Protein AF-A0A9K3DFB8-F1 (afdb_monomer)

InterPro domains:
  IPR053197 F-box/SCF ubiquitin ligase complex component [PTHR34223] (10-250)

Nearest PDB structures (foldseek):
  6mbz-assembly1_A  TM=4.119E-01  e=1.462E+00  Homo sapiens
  1y1u-assembly2_C-2  TM=4.080E-01  e=5.264E+00  Mus musculus

Secondary structure (DSSP, 8-state):
--------TT--TTTT-TT--EEEEES----S--SEEEEE-TT--EEEEES--TT-EEEEE-TT--EEEEES---EEEEE-TT--EEEEEEE-------S---PPEE-S--TT--EEEEEEE-SS--TTHHHHHHHHHHTTTT-SEEEEEHHHHHHHHT-GGGTTTSPPS-TT-SEEEEE-S-TTS--PPPPHHHHHHHHTT-TT-EEEE--HHHHHHHHHHHHHHHHHHHHHHHHHHHHHHHHHHHHHHH--------HHHHHHHHHHHHHHHHHHHHHHHHHHHHHHHHHHHHHHHHTTS-HHHHHHHHHHHHHHHTTT-TTT-

Mean predicted aligned error: 14.44 Å

Structure (mmCIF, N/CA/C/O backbone):
data_AF-A0A9K3DFB8-F1
#
_entry.id   AF-A0A9K3DFB8-F1
#
loop_
_atom_site.group_PDB
_atom_site.id
_atom_site.type_symbol
_atom_site.label_atom_id
_atom_site.label_alt_id
_atom_site.label_comp_id
_atom_site.label_asym_id
_atom_site.label_entity_id
_atom_site.label_seq_id
_atom_site.pdbx_PDB_ins_code
_atom_site.Cartn_x
_atom_site.Cartn_y
_atom_site.Cartn_z
_atom_site.occupancy
_atom_site.B_iso_or_equiv
_atom_site.auth_seq_id
_atom_site.auth_comp_id
_atom_site.auth_asym_id
_atom_site.auth_atom_id
_atom_site.pdbx_PDB_model_num
ATOM 1 N N . MET A 1 1 ? 10.276 8.562 -37.743 1.00 30.64 1 MET A N 1
ATOM 2 C CA . MET A 1 1 ? 9.133 9.472 -37.539 1.00 30.64 1 MET A CA 1
ATOM 3 C C . MET A 1 1 ? 7.892 8.745 -38.026 1.00 30.64 1 MET A C 1
ATOM 5 O O . MET A 1 1 ? 7.810 8.451 -39.207 1.00 30.64 1 MET A O 1
ATOM 9 N N . MET A 1 2 ? 7.000 8.360 -37.115 1.00 21.75 2 MET A N 1
ATOM 10 C CA . MET A 1 2 ? 5.641 7.926 -37.445 1.00 21.75 2 MET A CA 1
ATOM 11 C C . MET A 1 2 ? 4.685 8.809 -36.639 1.00 21.75 2 MET A C 1
ATOM 13 O O . MET A 1 2 ? 4.939 9.000 -35.447 1.00 21.75 2 MET A O 1
ATOM 17 N N . PRO A 1 3 ? 3.649 9.386 -37.265 1.00 25.56 3 PRO A N 1
ATOM 18 C CA . PRO A 1 3 ? 2.663 10.183 -36.558 1.00 25.56 3 PRO A CA 1
ATOM 19 C C . PRO A 1 3 ? 1.747 9.236 -35.777 1.00 25.56 3 PRO A C 1
ATOM 21 O O . PRO A 1 3 ? 1.208 8.283 -36.339 1.00 25.56 3 PRO A O 1
ATOM 24 N N . ILE A 1 4 ? 1.582 9.477 -34.478 1.00 30.30 4 ILE A N 1
ATOM 25 C CA . ILE A 1 4 ? 0.549 8.796 -33.697 1.00 30.30 4 ILE A CA 1
ATOM 26 C C . ILE A 1 4 ? -0.764 9.516 -34.004 1.00 30.30 4 ILE A C 1
ATOM 28 O O . ILE A 1 4 ? -0.955 10.671 -33.628 1.00 30.30 4 ILE A O 1
ATOM 32 N N . LEU A 1 5 ? -1.625 8.829 -34.753 1.00 26.19 5 LEU A N 1
ATOM 33 C CA . LEU A 1 5 ? -2.995 9.230 -35.046 1.00 26.19 5 LEU A CA 1
ATOM 34 C C . LEU A 1 5 ? -3.810 9.285 -33.751 1.00 26.19 5 LEU A C 1
ATOM 36 O O . LEU A 1 5 ? -3.999 8.283 -33.065 1.00 26.19 5 LEU A O 1
ATOM 40 N N . THR A 1 6 ? -4.317 10.473 -33.453 1.00 41.97 6 THR A N 1
ATOM 41 C CA . THR A 1 6 ? -5.420 10.711 -32.529 1.00 41.97 6 THR A CA 1
ATOM 42 C C . THR A 1 6 ? -6.728 10.263 -33.180 1.00 41.97 6 THR A C 1
ATOM 44 O O . THR A 1 6 ? -7.158 10.895 -34.143 1.00 41.97 6 THR A O 1
ATOM 47 N N . ASN A 1 7 ? -7.355 9.197 -32.675 1.00 31.44 7 ASN A N 1
ATOM 48 C CA . ASN A 1 7 ? -8.815 9.018 -32.678 1.00 31.44 7 ASN A CA 1
ATOM 49 C C . ASN A 1 7 ? -9.194 7.717 -31.952 1.00 31.44 7 ASN A C 1
ATOM 51 O O . ASN A 1 7 ? -9.225 6.661 -32.569 1.00 31.44 7 ASN A O 1
ATOM 55 N N . ASP A 1 8 ? -9.403 7.790 -30.636 1.00 33.03 8 ASP A N 1
ATOM 56 C CA . ASP A 1 8 ? -10.644 7.386 -29.951 1.00 33.03 8 ASP A CA 1
ATOM 57 C C . ASP A 1 8 ? -10.459 7.598 -28.437 1.00 33.03 8 ASP A C 1
ATOM 59 O O . ASP A 1 8 ? -9.410 7.277 -27.876 1.00 33.03 8 ASP A O 1
ATOM 63 N N . LYS A 1 9 ? -11.460 8.150 -27.751 1.00 44.91 9 LYS A N 1
ATOM 64 C CA . LYS A 1 9 ? -11.353 8.598 -26.347 1.00 44.91 9 LYS A CA 1
ATOM 65 C C . LYS A 1 9 ? -11.225 7.468 -25.310 1.00 44.91 9 LYS A C 1
ATOM 67 O O . LYS A 1 9 ? -11.046 7.777 -24.137 1.00 44.91 9 LYS A O 1
ATOM 72 N N . CYS A 1 10 ? -11.240 6.194 -25.708 1.00 42.34 10 CYS A N 1
ATOM 73 C CA . CYS A 1 10 ? -11.137 5.053 -24.782 1.00 42.34 10 CYS A CA 1
ATOM 74 C C . CYS A 1 10 ? -10.221 3.906 -25.243 1.00 42.34 10 CYS A C 1
ATOM 76 O O . CYS A 1 10 ? -10.077 2.918 -24.519 1.00 42.34 10 CYS A O 1
ATOM 78 N N . ALA A 1 11 ? -9.562 4.001 -26.401 1.00 51.94 11 ALA A N 1
ATOM 79 C CA . ALA A 1 11 ? -8.622 2.966 -26.827 1.00 51.94 11 ALA A CA 1
ATOM 80 C C . ALA A 1 11 ? -7.269 3.188 -26.135 1.00 51.94 11 ALA A C 1
ATOM 82 O O . ALA A 1 11 ? -6.317 3.699 -26.721 1.00 51.94 11 ALA A O 1
ATOM 83 N N . GLY A 1 12 ? -7.189 2.839 -24.845 1.00 61.50 12 GLY A N 1
ATOM 84 C CA . GLY A 1 12 ? -5.922 2.841 -24.116 1.00 61.50 12 GLY A CA 1
ATOM 85 C C . GLY A 1 12 ? -4.868 2.049 -24.895 1.00 61.50 12 GLY A C 1
ATOM 86 O O . GLY A 1 12 ? -5.205 1.079 -25.572 1.00 61.50 12 GLY A O 1
ATOM 87 N N . PHE A 1 13 ? -3.591 2.424 -24.796 1.00 69.19 13 PHE A N 1
ATOM 88 C CA . PHE A 1 13 ? -2.472 1.756 -25.492 1.00 69.19 13 PHE A CA 1
ATOM 89 C C . PHE A 1 13 ? -2.489 0.219 -25.347 1.00 69.19 13 PHE A C 1
ATO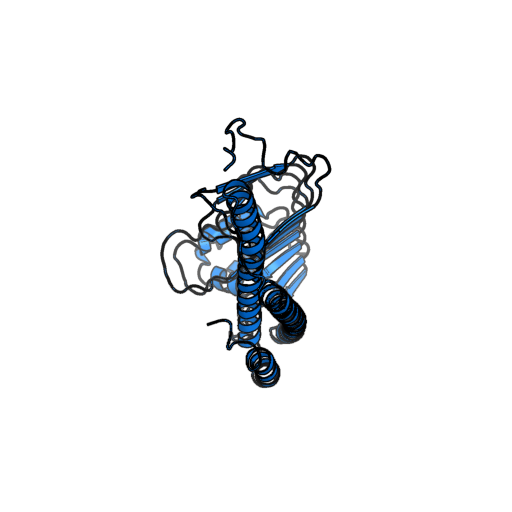M 91 O O . PHE A 1 13 ? -2.018 -0.520 -26.208 1.00 69.19 13 PHE A O 1
ATOM 98 N N . PHE A 1 14 ? -3.071 -0.266 -24.251 1.00 78.00 14 PHE A N 1
ATOM 99 C CA . PHE A 1 14 ? -3.166 -1.676 -23.902 1.00 78.00 14 PHE A CA 1
ATOM 100 C C . PHE A 1 14 ? -4.400 -2.397 -24.473 1.00 78.00 14 PHE A C 1
ATOM 102 O O . PHE A 1 14 ? -4.472 -3.618 -24.388 1.00 78.00 14 PHE A O 1
ATOM 109 N N . SER A 1 15 ? -5.345 -1.681 -25.087 1.00 73.94 15 SER A N 1
ATOM 110 C CA . SER A 1 15 ? -6.586 -2.233 -25.659 1.00 73.94 15 SER A CA 1
ATOM 111 C C . SER A 1 15 ? -6.351 -3.225 -26.803 1.00 73.94 15 SER A C 1
ATOM 113 O O . SER A 1 15 ? -7.152 -4.135 -26.997 1.00 73.94 15 SER A O 1
ATOM 115 N N . ALA A 1 16 ? -5.222 -3.115 -27.511 1.00 80.31 16 ALA A N 1
ATOM 116 C CA . ALA A 1 16 ? -4.837 -4.049 -28.569 1.00 80.31 16 ALA A CA 1
ATOM 117 C C . ALA A 1 16 ? -4.546 -5.476 -28.055 1.00 80.31 16 ALA A C 1
ATOM 119 O O . ALA A 1 16 ? -4.509 -6.425 -28.837 1.00 80.31 16 ALA A O 1
ATOM 120 N N . TYR A 1 17 ? -4.338 -5.651 -26.747 1.00 83.44 17 TYR A N 1
ATOM 121 C CA . TYR A 1 17 ? -3.931 -6.918 -26.144 1.00 83.44 17 TYR A CA 1
ATOM 122 C C . TYR A 1 17 ? -5.104 -7.612 -25.448 1.00 83.44 17 TYR A C 1
ATOM 124 O O . TYR A 1 17 ? -5.115 -7.714 -24.230 1.00 83.44 17 TYR A O 1
ATOM 132 N N . ALA A 1 18 ? -6.055 -8.164 -26.209 1.00 84.00 18 ALA A N 1
ATOM 133 C CA . ALA A 1 18 ? -7.314 -8.721 -25.685 1.00 84.00 18 ALA A CA 1
ATOM 134 C C . ALA A 1 18 ? -7.179 -9.709 -24.498 1.00 84.00 18 ALA A C 1
ATOM 136 O O . ALA A 1 18 ? -8.078 -9.807 -23.665 1.00 84.00 18 ALA A O 1
ATOM 137 N N . ASN A 1 19 ? -6.053 -10.423 -24.393 1.00 89.69 19 ASN A N 1
ATOM 138 C CA . ASN A 1 19 ? -5.788 -11.401 -23.331 1.00 89.69 19 ASN A CA 1
ATOM 139 C C . ASN A 1 19 ? -4.958 -10.847 -22.153 1.00 89.69 19 ASN A C 1
ATOM 141 O O . ASN A 1 19 ? -4.519 -11.623 -21.302 1.00 89.69 19 ASN A O 1
ATOM 145 N N . LEU A 1 20 ? -4.700 -9.536 -22.096 1.00 91.50 20 LEU A N 1
ATOM 146 C CA . LEU A 1 20 ? -3.886 -8.913 -21.052 1.00 91.50 20 LEU A CA 1
ATOM 147 C C . LEU A 1 20 ? -4.592 -8.983 -19.690 1.00 91.50 20 LEU A C 1
ATOM 149 O O . LEU A 1 20 ? -5.612 -8.332 -19.470 1.00 91.50 20 LEU A O 1
ATOM 153 N N . LYS A 1 21 ? -4.008 -9.751 -18.764 1.00 94.19 21 LYS A N 1
ATOM 154 C CA . LYS A 1 21 ? -4.499 -9.920 -17.383 1.00 94.19 21 LYS A CA 1
ATOM 155 C C . LYS A 1 21 ? -3.650 -9.209 -16.340 1.00 94.19 21 LYS A C 1
ATOM 157 O O . LYS A 1 21 ? -4.201 -8.733 -15.345 1.00 94.19 21 LYS A O 1
ATOM 162 N N . ASP A 1 22 ? -2.349 -9.116 -16.594 1.00 95.56 22 ASP A N 1
ATOM 163 C CA . ASP A 1 22 ? -1.351 -8.570 -15.685 1.00 95.56 22 ASP A CA 1
ATOM 164 C C . ASP A 1 22 ? -0.531 -7.505 -16.408 1.00 95.56 22 ASP A C 1
ATOM 166 O O . ASP A 1 22 ? 0.092 -7.772 -17.437 1.00 95.56 22 ASP A O 1
ATOM 170 N N . LEU A 1 23 ? -0.513 -6.294 -15.857 1.00 94.25 23 LEU A N 1
ATOM 171 C CA . LEU A 1 23 ? 0.272 -5.183 -16.378 1.00 94.25 23 LEU A CA 1
ATOM 172 C C . LEU A 1 23 ? 1.176 -4.649 -15.274 1.00 94.25 23 LEU A C 1
ATOM 174 O O . LEU A 1 23 ? 0.718 -4.273 -14.200 1.00 94.25 23 LEU A O 1
ATOM 178 N N . THR A 1 24 ? 2.476 -4.600 -15.548 1.00 93.50 24 THR A N 1
ATOM 179 C CA . THR A 1 24 ? 3.449 -3.939 -14.678 1.00 93.50 24 THR A CA 1
ATOM 180 C C . THR A 1 24 ? 4.130 -2.831 -15.455 1.00 93.50 24 THR A C 1
ATOM 182 O O . THR A 1 24 ? 4.845 -3.090 -16.423 1.00 93.50 24 THR A O 1
ATOM 185 N N . ILE A 1 25 ? 3.931 -1.596 -15.010 1.00 90.25 25 ILE A N 1
ATOM 186 C CA . ILE A 1 25 ? 4.640 -0.427 -15.510 1.00 90.25 25 ILE A CA 1
ATOM 187 C C . ILE A 1 25 ? 5.615 -0.020 -14.416 1.00 90.25 25 ILE A C 1
ATOM 189 O O . ILE A 1 25 ? 5.212 0.332 -13.309 1.00 90.25 25 ILE A O 1
ATOM 193 N N . LYS A 1 26 ? 6.910 -0.114 -14.714 1.00 89.00 26 LYS A N 1
ATOM 194 C CA . LYS A 1 26 ? 7.967 0.229 -13.767 1.00 89.00 26 LYS A CA 1
ATOM 195 C C . LYS A 1 26 ? 8.985 1.148 -14.413 1.00 89.00 26 LYS A C 1
ATOM 197 O O . LYS A 1 26 ? 9.504 0.829 -15.486 1.00 89.00 26 LYS A O 1
ATOM 202 N N . ASN A 1 27 ? 9.338 2.228 -13.718 1.00 79.75 27 ASN A N 1
ATOM 203 C CA . ASN A 1 27 ? 10.467 3.085 -14.070 1.00 79.75 27 ASN A CA 1
ATOM 204 C C . ASN A 1 27 ? 10.343 3.725 -15.471 1.00 79.75 27 ASN A C 1
ATOM 206 O O . ASN A 1 27 ? 11.330 3.881 -16.202 1.00 79.75 27 ASN A O 1
ATOM 210 N N . CYS A 1 28 ? 9.120 4.065 -15.874 1.00 75.12 28 CYS A N 1
ATOM 211 C CA . CYS A 1 28 ? 8.828 4.605 -17.199 1.00 75.12 28 CYS A CA 1
ATOM 212 C C . CYS A 1 28 ? 9.089 6.116 -17.265 1.00 75.12 28 CYS A C 1
ATOM 214 O O . CYS A 1 28 ? 8.971 6.832 -16.279 1.00 75.12 28 CYS A O 1
ATOM 216 N N . ARG A 1 29 ? 9.479 6.610 -18.447 1.00 70.88 29 ARG A N 1
ATOM 217 C CA . ARG A 1 29 ? 9.506 8.047 -18.761 1.00 70.88 29 ARG A CA 1
ATOM 218 C C . ARG A 1 29 ? 8.518 8.278 -19.889 1.00 70.88 29 ARG A C 1
ATOM 220 O O . ARG A 1 29 ? 8.606 7.587 -20.900 1.00 70.88 29 ARG A O 1
ATOM 227 N N . MET A 1 30 ? 7.630 9.244 -19.712 1.00 68.69 30 MET A N 1
ATOM 228 C CA . MET A 1 30 ? 6.789 9.726 -20.799 1.00 68.69 30 MET A CA 1
ATOM 229 C C . MET A 1 30 ? 7.583 10.750 -21.607 1.00 68.69 30 MET A C 1
ATOM 231 O O . MET A 1 30 ? 8.291 11.584 -21.044 1.00 68.69 30 MET A O 1
ATOM 235 N N . VAL A 1 31 ? 7.541 10.623 -22.930 1.00 63.38 31 VAL A N 1
ATOM 236 C CA . VAL A 1 31 ? 8.235 11.509 -23.870 1.00 63.38 31 VAL A CA 1
ATOM 237 C C . VAL A 1 31 ? 7.172 12.266 -24.653 1.00 63.38 31 VAL A C 1
ATOM 239 O O . VAL A 1 31 ? 6.208 11.653 -25.100 1.00 63.38 31 VAL A O 1
ATOM 242 N N . GLY A 1 32 ? 7.358 13.575 -24.830 1.00 60.12 32 GLY A N 1
ATOM 243 C CA . GLY A 1 32 ? 6.484 14.395 -25.676 1.00 60.12 32 GLY A CA 1
ATOM 244 C C . GLY A 1 32 ? 5.440 15.246 -24.949 1.00 60.12 32 GLY A C 1
ATOM 245 O O . GLY A 1 32 ? 4.423 15.549 -25.556 1.00 60.12 32 GLY A O 1
ATOM 246 N N . GLY A 1 33 ? 5.673 15.641 -23.690 1.00 59.03 33 GLY A N 1
ATOM 247 C CA . GLY A 1 33 ? 4.826 16.631 -23.002 1.00 59.03 33 GLY A CA 1
ATOM 248 C C . GLY A 1 33 ? 3.394 16.168 -22.721 1.00 59.03 33 GLY A C 1
ATOM 249 O O . GLY A 1 33 ? 2.488 16.986 -22.692 1.00 59.03 33 GLY A O 1
ATOM 250 N N . LEU A 1 34 ? 3.174 14.858 -22.571 1.00 62.12 34 LEU A N 1
ATOM 251 C CA . LEU A 1 34 ? 1.872 14.325 -22.176 1.00 62.12 34 LEU A CA 1
ATOM 252 C C . LEU A 1 34 ? 1.628 14.597 -20.687 1.00 62.12 34 LEU A C 1
ATOM 254 O O . LEU A 1 34 ? 2.365 14.078 -19.848 1.00 62.12 34 LEU A O 1
ATOM 258 N N . ASP A 1 35 ? 0.555 15.325 -20.385 1.00 70.38 35 ASP A N 1
ATOM 259 C CA . ASP A 1 35 ? 0.112 15.624 -19.013 1.00 70.38 35 ASP A CA 1
ATOM 260 C C . ASP A 1 35 ? -0.476 14.396 -18.292 1.00 70.38 35 ASP A C 1
ATOM 262 O O . ASP A 1 35 ? -0.676 14.392 -17.077 1.00 70.38 35 ASP A O 1
ATOM 266 N N . GLY A 1 36 ? -0.751 13.316 -19.028 1.00 77.88 36 GLY A N 1
ATOM 267 C CA . GLY A 1 36 ? -1.284 12.084 -18.466 1.00 77.88 36 GLY A CA 1
ATOM 268 C C . GLY A 1 36 ? -1.513 10.972 -19.483 1.00 77.88 36 GLY A C 1
ATOM 269 O O . GLY A 1 36 ? -1.357 11.166 -20.690 1.00 77.88 36 GLY A O 1
ATOM 270 N N . PHE A 1 37 ? -1.892 9.789 -18.997 1.00 83.00 37 PHE A N 1
ATOM 271 C CA . PHE A 1 37 ? -2.350 8.682 -19.837 1.00 83.00 37 PHE A CA 1
ATOM 272 C C . PHE A 1 37 ? -3.402 7.814 -19.137 1.00 83.00 37 PHE A C 1
ATOM 274 O O . PHE A 1 37 ? -3.476 7.745 -17.909 1.00 83.00 37 PHE A O 1
ATOM 281 N N . ASN A 1 38 ? -4.198 7.118 -19.950 1.00 86.31 38 ASN A N 1
ATOM 282 C CA . ASN A 1 38 ? -5.273 6.249 -19.484 1.00 86.31 38 ASN A CA 1
ATOM 283 C C . ASN A 1 38 ? -4.863 4.774 -19.597 1.00 86.31 38 ASN A C 1
ATOM 285 O O . ASN A 1 38 ? -4.390 4.314 -20.641 1.00 86.31 38 ASN A O 1
ATOM 289 N N . ILE A 1 39 ? -5.092 4.018 -18.529 1.00 88.88 39 ILE A N 1
ATOM 290 C CA . ILE A 1 39 ? -5.010 2.562 -18.501 1.00 88.88 39 ILE A CA 1
ATOM 291 C C . ILE A 1 39 ? -6.443 2.042 -18.528 1.00 88.88 39 ILE A C 1
ATOM 293 O O . ILE A 1 39 ? -7.113 1.993 -17.498 1.00 88.88 39 ILE A O 1
ATOM 297 N N . CYS A 1 40 ? -6.888 1.662 -19.726 1.00 88.06 40 CYS A N 1
ATOM 298 C CA . CYS A 1 40 ? -8.214 1.108 -19.978 1.00 88.06 40 CYS A CA 1
ATOM 299 C C . CYS A 1 40 ? -8.075 -0.270 -20.618 1.00 88.06 40 CYS A C 1
ATOM 301 O O . CYS A 1 40 ? -7.499 -0.396 -21.702 1.00 88.06 40 CYS A O 1
ATOM 303 N N . HIS A 1 41 ? -8.569 -1.308 -19.945 1.00 88.56 41 HIS A N 1
ATOM 304 C CA . HIS A 1 41 ? -8.538 -2.671 -20.468 1.00 88.56 41 HIS A CA 1
ATOM 305 C C . HIS A 1 41 ? -9.585 -3.557 -19.784 1.00 88.56 41 HIS A C 1
ATOM 307 O O . HIS A 1 41 ? -9.552 -3.753 -18.569 1.00 88.56 41 HIS A O 1
ATOM 313 N N . ALA A 1 42 ? -10.491 -4.134 -20.577 1.00 86.44 42 ALA A N 1
ATOM 314 C CA . ALA A 1 42 ? -11.624 -4.906 -20.067 1.00 86.44 42 ALA A CA 1
ATOM 315 C C . ALA A 1 42 ? -11.209 -6.209 -19.365 1.00 86.44 42 ALA A C 1
ATOM 317 O O . ALA A 1 42 ? -11.889 -6.639 -18.445 1.00 86.44 42 ALA A O 1
ATOM 318 N N . GLY A 1 43 ? -10.101 -6.834 -19.775 1.00 89.50 43 GLY A N 1
ATOM 319 C CA . GLY A 1 43 ? -9.617 -8.099 -19.206 1.00 89.50 43 GLY A CA 1
ATOM 320 C C . GLY A 1 43 ? -8.552 -7.961 -18.114 1.00 89.50 43 GLY A C 1
ATOM 321 O O . GLY A 1 43 ? -8.075 -8.979 -17.611 1.00 89.50 43 GLY A O 1
ATOM 322 N N . LEU A 1 44 ? -8.138 -6.735 -17.763 1.00 93.56 44 LEU A N 1
ATOM 323 C CA . LEU A 1 44 ? -7.023 -6.534 -16.836 1.00 93.56 44 LEU A CA 1
ATOM 324 C C . LEU A 1 44 ? -7.473 -6.810 -15.401 1.00 93.56 44 LEU A C 1
ATOM 326 O O . LEU A 1 44 ? -8.388 -6.167 -14.899 1.00 93.56 44 LEU A O 1
ATOM 330 N N . THR A 1 45 ? -6.798 -7.747 -14.738 1.00 95.44 45 THR A N 1
ATOM 331 C CA . THR A 1 45 ? -7.121 -8.184 -13.369 1.00 95.44 45 THR A CA 1
ATOM 332 C C . THR A 1 45 ? -6.088 -7.753 -12.333 1.00 95.44 45 THR A C 1
ATOM 334 O O . THR A 1 45 ? -6.397 -7.703 -11.141 1.00 95.44 45 THR A O 1
ATOM 337 N N . SER A 1 46 ? -4.874 -7.417 -12.770 1.00 96.69 46 SER A N 1
ATOM 338 C CA . SER A 1 46 ? -3.762 -7.032 -11.906 1.00 96.69 46 SER A CA 1
ATOM 339 C C . SER A 1 46 ? -2.952 -5.902 -12.534 1.00 96.69 46 SER A C 1
ATOM 341 O O . SER A 1 46 ? -2.517 -6.002 -13.684 1.00 96.69 46 SER A O 1
ATOM 343 N N . LEU A 1 47 ? -2.731 -4.831 -11.773 1.00 95.88 47 LEU A N 1
ATOM 344 C CA . LEU A 1 47 ? -1.958 -3.668 -12.192 1.00 95.88 47 LEU A CA 1
ATOM 345 C C . LEU A 1 47 ? -0.896 -3.338 -11.144 1.00 95.88 47 LEU A C 1
ATOM 347 O O . LEU A 1 47 ? -1.197 -3.155 -9.965 1.00 95.88 47 LEU A O 1
ATOM 351 N N . THR A 1 48 ? 0.353 -3.221 -11.588 1.00 95.56 48 THR A N 1
ATOM 352 C CA . THR A 1 48 ? 1.455 -2.688 -10.785 1.00 95.56 48 THR A CA 1
ATOM 353 C C . THR A 1 48 ? 2.027 -1.434 -11.437 1.00 95.56 48 THR A C 1
ATOM 355 O O . THR A 1 48 ? 2.474 -1.477 -12.582 1.00 95.56 48 THR A O 1
ATOM 358 N N . LEU A 1 49 ? 2.042 -0.336 -10.687 1.00 92.44 49 LEU A N 1
ATOM 359 C CA . LEU A 1 49 ? 2.655 0.941 -11.036 1.00 92.44 49 LEU A CA 1
ATOM 360 C C . LEU A 1 49 ? 3.789 1.211 -10.041 1.00 92.44 49 LEU A C 1
ATOM 362 O O . LEU A 1 49 ? 3.541 1.399 -8.851 1.00 92.44 49 LEU A O 1
ATOM 366 N N . GLU A 1 50 ? 5.038 1.207 -10.507 1.00 90.94 50 GLU A N 1
ATOM 367 C CA . GLU A 1 50 ? 6.217 1.435 -9.664 1.00 90.94 50 GLU A CA 1
ATOM 368 C C . GLU A 1 50 ? 7.198 2.474 -10.239 1.00 90.94 50 GLU A C 1
ATOM 370 O O . GLU A 1 50 ? 7.594 2.385 -11.400 1.00 90.94 50 GLU A O 1
ATOM 375 N N . ASP A 1 51 ? 7.644 3.423 -9.411 1.00 82.19 51 ASP A N 1
ATOM 376 C CA . ASP A 1 51 ? 8.626 4.460 -9.770 1.00 82.19 51 ASP A CA 1
ATOM 377 C C . ASP A 1 51 ? 8.208 5.258 -11.020 1.00 82.19 51 ASP A C 1
ATOM 379 O O . ASP A 1 51 ? 8.861 5.225 -12.072 1.00 82.19 51 ASP A O 1
ATOM 383 N N . GLY A 1 52 ? 7.068 5.935 -10.905 1.00 78.25 52 GLY A N 1
ATOM 384 C CA . GLY A 1 52 ? 6.496 6.745 -11.974 1.00 78.25 52 GLY A CA 1
ATOM 385 C C . GLY A 1 52 ? 7.181 8.100 -12.152 1.00 78.25 52 GLY A C 1
ATOM 386 O O . GLY A 1 52 ? 7.896 8.561 -11.262 1.00 78.25 52 GLY A O 1
ATOM 387 N N . PRO A 1 53 ? 6.957 8.769 -13.293 1.00 75.69 53 PRO A N 1
ATOM 388 C CA . PRO A 1 53 ? 7.276 10.188 -13.430 1.00 75.69 53 PRO A CA 1
ATOM 389 C C . PRO A 1 53 ? 6.440 11.034 -12.449 1.00 75.69 53 PRO A C 1
ATOM 391 O O . PRO A 1 53 ? 5.291 10.698 -12.171 1.00 75.69 53 PRO A O 1
ATOM 394 N N . GLU A 1 54 ? 7.022 12.117 -11.923 1.00 71.12 54 GLU A N 1
ATOM 395 C CA . GLU A 1 54 ? 6.401 12.932 -10.861 1.00 71.12 54 GLU A CA 1
ATOM 396 C C . GLU A 1 54 ? 5.209 13.773 -11.356 1.00 71.12 54 GLU A C 1
ATOM 398 O O . GLU A 1 54 ? 4.280 13.998 -10.584 1.00 71.12 54 GLU A O 1
ATOM 403 N N . ASP A 1 55 ? 5.197 14.146 -12.640 1.00 73.56 55 ASP A N 1
ATOM 404 C CA . ASP A 1 55 ? 4.284 15.165 -13.187 1.00 73.56 55 ASP A CA 1
ATOM 405 C C . ASP A 1 55 ? 3.192 14.612 -14.116 1.00 73.56 55 ASP A C 1
ATOM 407 O O . ASP A 1 55 ? 2.538 15.374 -14.819 1.00 73.56 55 ASP A O 1
ATOM 411 N N . VAL A 1 56 ? 2.993 13.291 -14.156 1.00 78.56 56 VAL A N 1
ATOM 412 C CA . VAL A 1 56 ? 2.079 12.651 -15.119 1.00 78.56 56 VAL A CA 1
ATOM 413 C C . VAL A 1 56 ? 0.860 12.083 -14.409 1.00 78.56 56 VAL A C 1
ATOM 415 O O . VAL A 1 56 ? 0.994 11.208 -13.552 1.00 78.56 56 VAL A O 1
ATOM 418 N N . ASN A 1 57 ? -0.324 12.505 -14.846 1.00 83.94 57 ASN A N 1
ATOM 419 C CA . ASN A 1 57 ? -1.589 11.959 -14.369 1.00 83.94 57 ASN A CA 1
ATOM 420 C C . ASN A 1 57 ? -1.831 10.561 -14.948 1.00 83.94 57 ASN A C 1
ATOM 422 O O . ASN A 1 57 ? -1.665 10.326 -16.148 1.00 83.94 57 ASN A O 1
ATOM 426 N N . VAL A 1 58 ? -2.259 9.619 -14.113 1.00 87.06 58 VAL A N 1
ATOM 427 C CA . VAL A 1 58 ? -2.619 8.271 -14.563 1.00 87.06 58 VAL A CA 1
ATOM 428 C C . VAL A 1 58 ? -4.059 7.985 -14.202 1.00 87.06 58 VAL A C 1
ATOM 430 O O . VAL A 1 58 ? -4.403 7.872 -13.029 1.00 87.06 58 VAL A O 1
ATOM 433 N N . ASN A 1 59 ? -4.883 7.804 -15.223 1.00 88.81 59 ASN A N 1
ATOM 434 C CA . ASN A 1 59 ? -6.273 7.415 -15.061 1.00 88.81 59 ASN A CA 1
ATOM 435 C C . ASN A 1 59 ? -6.405 5.908 -15.243 1.00 88.81 59 ASN A C 1
ATOM 437 O O . ASN A 1 59 ? -5.947 5.362 -16.248 1.00 88.81 59 ASN A O 1
ATOM 441 N N . VAL A 1 60 ? -7.048 5.232 -14.298 1.00 89.62 60 VAL A N 1
ATOM 442 C CA . VAL A 1 60 ? -7.277 3.787 -14.360 1.00 89.62 60 VAL A CA 1
ATOM 443 C C . VAL A 1 60 ? -8.773 3.514 -14.456 1.00 89.62 60 VAL A C 1
ATOM 445 O O . VAL A 1 60 ? -9.528 3.795 -13.527 1.00 89.62 60 VAL A O 1
ATOM 448 N N . ASP A 1 61 ? -9.186 2.934 -15.577 1.00 89.00 61 ASP A N 1
ATOM 449 C CA . ASP A 1 61 ? -10.561 2.516 -15.860 1.00 89.00 61 ASP A CA 1
ATOM 450 C C . ASP A 1 61 ? -10.529 1.058 -16.332 1.00 89.00 61 ASP A C 1
ATOM 452 O O . ASP A 1 61 ? -10.377 0.735 -17.512 1.00 89.00 61 ASP A O 1
ATOM 456 N N . THR A 1 62 ? -10.527 0.150 -15.359 1.00 89.88 62 THR A N 1
ATOM 457 C CA . THR A 1 62 ? -10.330 -1.286 -15.587 1.00 89.88 62 THR A CA 1
ATOM 458 C C . THR A 1 62 ? -11.346 -2.056 -14.743 1.00 89.88 62 THR A C 1
ATOM 460 O O . THR A 1 62 ? -11.073 -2.412 -13.596 1.00 89.88 62 THR A O 1
ATOM 463 N N . PRO A 1 63 ? -12.548 -2.334 -15.285 1.00 87.75 63 PRO A N 1
ATOM 464 C CA . PRO A 1 63 ? -13.672 -2.828 -14.490 1.00 87.75 63 PRO A CA 1
ATOM 465 C C . PRO A 1 63 ? -13.4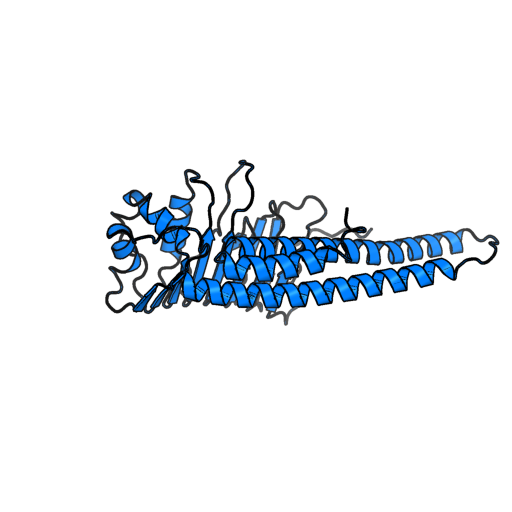46 -4.217 -13.880 1.00 87.75 63 PRO A C 1
ATOM 467 O O . PRO A 1 63 ? -14.088 -4.566 -12.893 1.00 87.75 63 PRO A O 1
ATOM 470 N N . GLN A 1 64 ? -12.534 -5.015 -14.442 1.00 91.56 64 GLN A N 1
ATOM 471 C CA . GLN A 1 64 ? -12.179 -6.351 -13.945 1.00 91.56 64 GLN A CA 1
ATOM 472 C C . GLN A 1 64 ? -10.956 -6.351 -13.013 1.00 91.56 64 GLN A C 1
ATOM 474 O O . GLN A 1 64 ? -10.500 -7.424 -12.605 1.00 91.56 64 GLN A O 1
ATOM 479 N N . LEU A 1 65 ? -10.412 -5.176 -12.673 1.00 94.62 65 LEU A N 1
ATOM 480 C CA . LEU A 1 65 ? -9.224 -5.067 -11.837 1.00 94.62 65 LEU A CA 1
ATOM 481 C C . LEU A 1 65 ? -9.521 -5.563 -10.423 1.00 94.62 65 LEU A C 1
ATOM 483 O O . LEU A 1 65 ? -10.407 -5.045 -9.754 1.00 94.62 65 LEU A O 1
ATOM 487 N N . LYS A 1 66 ? -8.745 -6.547 -9.964 1.00 96.12 66 LYS A N 1
ATOM 488 C CA . LYS A 1 66 ? -8.846 -7.137 -8.620 1.00 96.12 66 LYS A CA 1
ATOM 489 C C . LYS A 1 66 ? -7.681 -6.735 -7.728 1.00 96.12 66 LYS A C 1
ATOM 491 O O . LYS A 1 66 ? -7.860 -6.558 -6.527 1.00 96.12 66 LYS A O 1
ATOM 496 N N . ASN A 1 67 ? -6.492 -6.588 -8.313 1.00 97.06 67 ASN A N 1
ATOM 497 C CA . ASN A 1 67 ? -5.262 -6.291 -7.588 1.00 97.06 67 ASN A CA 1
ATOM 498 C C . ASN A 1 67 ? -4.612 -5.018 -8.126 1.00 97.06 67 ASN A C 1
ATOM 500 O O . ASN A 1 67 ? -4.285 -4.938 -9.309 1.00 97.06 67 ASN A O 1
ATOM 504 N N . LEU A 1 68 ? -4.365 -4.057 -7.241 1.00 96.06 68 LEU A N 1
ATOM 505 C CA . LEU A 1 68 ? -3.668 -2.820 -7.562 1.00 96.06 68 LEU A CA 1
ATOM 506 C C . LEU A 1 68 ? -2.490 -2.616 -6.612 1.00 96.06 68 LEU A C 1
ATOM 508 O O . LEU A 1 68 ? -2.651 -2.607 -5.392 1.00 96.06 68 LEU A O 1
ATOM 512 N N . ASN A 1 69 ? -1.302 -2.439 -7.178 1.00 95.50 69 ASN A N 1
ATOM 513 C CA . ASN A 1 69 ? -0.074 -2.173 -6.444 1.00 95.50 69 ASN A CA 1
ATOM 514 C C . ASN A 1 69 ? 0.574 -0.896 -6.978 1.00 95.50 69 ASN A C 1
ATOM 516 O O . ASN A 1 69 ? 1.025 -0.847 -8.117 1.00 95.50 69 ASN A O 1
ATOM 520 N N . ILE A 1 70 ? 0.624 0.132 -6.146 1.00 92.69 70 ILE A N 1
ATOM 521 C CA . ILE A 1 70 ? 1.153 1.448 -6.471 1.00 92.69 70 ILE A CA 1
ATOM 522 C C . ILE A 1 70 ? 2.311 1.734 -5.525 1.00 92.69 70 ILE A C 1
ATOM 524 O O . ILE A 1 70 ? 2.150 1.725 -4.302 1.00 92.69 70 ILE A O 1
ATOM 528 N N . LYS A 1 71 ? 3.482 2.022 -6.087 1.00 89.69 71 LYS A N 1
ATOM 529 C CA . LYS A 1 71 ? 4.694 2.353 -5.340 1.00 89.69 71 LYS A CA 1
ATOM 530 C C . LYS A 1 71 ? 5.384 3.559 -5.958 1.00 89.69 71 LYS A C 1
ATOM 532 O O . LYS A 1 71 ? 5.753 3.511 -7.125 1.00 89.69 71 LYS A O 1
ATOM 537 N N . GLN A 1 72 ? 5.621 4.598 -5.158 1.00 83.44 72 GLN A N 1
ATOM 538 C CA . GLN A 1 72 ? 6.345 5.803 -5.595 1.00 83.44 72 GLN A CA 1
ATOM 539 C C . GLN A 1 72 ? 5.798 6.370 -6.910 1.00 83.44 72 GLN A C 1
ATOM 541 O O . GLN A 1 72 ? 6.526 6.580 -7.879 1.00 83.44 72 GLN A O 1
ATOM 546 N N . TRP A 1 73 ? 4.484 6.560 -6.952 1.00 84.44 73 TRP A N 1
ATOM 547 C CA . TRP A 1 73 ? 3.786 7.097 -8.109 1.00 84.44 73 TRP A CA 1
ATOM 548 C C . TRP A 1 73 ? 2.754 8.114 -7.621 1.00 84.44 73 TRP A C 1
ATOM 550 O O . TRP A 1 73 ? 2.039 7.842 -6.653 1.00 84.44 73 TRP A O 1
ATOM 560 N N . ARG A 1 74 ? 2.730 9.291 -8.250 1.00 78.50 74 ARG A N 1
ATOM 561 C CA . ARG A 1 74 ? 1.856 10.424 -7.906 1.00 78.50 74 ARG A CA 1
ATOM 562 C C . ARG A 1 74 ? 0.697 10.542 -8.893 1.00 78.50 74 ARG A C 1
ATOM 564 O O . ARG A 1 74 ? 0.768 9.955 -9.970 1.00 78.50 74 ARG A O 1
ATOM 571 N N . ARG A 1 75 ? -0.336 11.313 -8.531 1.00 80.06 75 ARG A N 1
ATOM 572 C CA . ARG A 1 75 ? -1.410 11.735 -9.451 1.00 80.06 75 ARG A CA 1
ATOM 573 C C . ARG A 1 75 ? -2.111 10.562 -10.153 1.00 80.06 75 ARG A C 1
ATOM 575 O O . ARG A 1 75 ? -2.294 10.536 -11.369 1.00 80.06 75 ARG A O 1
ATOM 582 N N . ILE A 1 76 ? -2.459 9.539 -9.370 1.00 85.88 76 ILE A N 1
ATOM 583 C CA . ILE A 1 76 ? -3.234 8.391 -9.854 1.00 85.88 76 ILE A CA 1
ATOM 584 C C . ILE A 1 76 ? -4.702 8.609 -9.509 1.00 85.88 76 ILE A C 1
ATOM 586 O O . ILE A 1 76 ? -5.041 8.817 -8.344 1.00 85.88 76 ILE A O 1
ATOM 590 N N . HIS A 1 77 ? -5.555 8.482 -10.520 1.00 85.50 77 HIS A N 1
ATOM 591 C CA . HIS A 1 77 ? -7.000 8.601 -10.419 1.00 85.50 77 HIS A CA 1
ATOM 592 C C . HIS A 1 77 ? -7.633 7.258 -10.788 1.00 85.50 77 HIS A C 1
ATOM 594 O O . HIS A 1 77 ? -7.514 6.782 -11.922 1.00 85.50 77 HIS A O 1
ATOM 600 N N . LEU A 1 78 ? -8.298 6.621 -9.825 1.00 81.50 78 LEU A N 1
ATOM 601 C CA . LEU A 1 78 ? -9.090 5.420 -10.084 1.00 81.50 78 LEU A CA 1
ATOM 602 C C . LEU A 1 78 ? -10.489 5.848 -10.508 1.00 81.50 78 LEU A C 1
ATOM 604 O O . LEU A 1 78 ? -11.300 6.253 -9.675 1.00 81.50 78 LEU A O 1
ATOM 608 N N . ILE A 1 79 ? -10.746 5.762 -11.811 1.00 78.81 79 ILE A N 1
ATOM 609 C CA . ILE A 1 79 ? -12.009 6.179 -12.417 1.00 78.81 79 ILE A CA 1
ATOM 610 C C . ILE A 1 79 ? -13.062 5.100 -12.190 1.00 78.81 79 ILE A C 1
ATOM 612 O O . ILE A 1 79 ? -14.080 5.365 -11.562 1.00 78.81 79 ILE A O 1
ATOM 616 N N . SER A 1 80 ? -12.812 3.877 -12.661 1.00 80.19 80 SER A N 1
ATOM 617 C CA . SER A 1 80 ? -13.752 2.763 -12.526 1.00 80.19 80 SER A CA 1
ATOM 618 C C . SER A 1 80 ? -12.999 1.464 -12.279 1.00 80.19 80 SER A C 1
ATOM 620 O O . SER A 1 80 ? -12.440 0.837 -13.182 1.00 80.19 80 SER A O 1
ATOM 622 N N . THR A 1 81 ? -12.962 1.071 -11.008 1.00 84.44 81 THR A N 1
ATOM 623 C CA . THR A 1 81 ? -12.390 -0.202 -10.555 1.00 84.44 81 THR A CA 1
ATOM 624 C C . THR A 1 81 ? -13.316 -0.852 -9.521 1.00 84.44 81 THR A C 1
ATOM 626 O O . THR A 1 81 ? -12.893 -1.094 -8.390 1.00 84.44 81 THR A O 1
ATOM 629 N N . PRO A 1 82 ? -14.595 -1.110 -9.866 1.00 87.00 82 PRO A N 1
ATOM 630 C CA . PRO A 1 82 ? -15.604 -1.558 -8.906 1.00 87.00 82 PRO A CA 1
ATOM 631 C C . PRO A 1 82 ? -15.223 -2.878 -8.228 1.00 87.00 82 PRO A C 1
ATOM 633 O O . PRO A 1 82 ? -15.466 -3.053 -7.042 1.00 87.00 82 PRO A O 1
ATOM 636 N N . ASN A 1 83 ? -14.566 -3.788 -8.952 1.00 91.06 83 ASN A N 1
ATOM 637 C CA . ASN A 1 83 ? -14.220 -5.126 -8.465 1.00 91.06 83 ASN A CA 1
ATOM 638 C C . ASN A 1 83 ? -12.866 -5.207 -7.737 1.00 91.06 83 ASN A C 1
ATOM 640 O O . ASN A 1 83 ? -12.343 -6.308 -7.535 1.00 91.06 83 ASN A O 1
ATOM 644 N N . LEU A 1 84 ? -12.278 -4.065 -7.364 1.00 94.56 84 LEU A N 1
ATOM 645 C CA . LEU A 1 84 ? -10.975 -4.037 -6.712 1.00 94.56 84 LEU A CA 1
ATOM 646 C C . LEU A 1 84 ? -11.064 -4.701 -5.335 1.00 94.56 84 LEU A C 1
ATOM 648 O O . LEU A 1 84 ? -11.704 -4.173 -4.436 1.00 94.56 84 LEU A O 1
ATOM 652 N N . SER A 1 85 ? -10.388 -5.838 -5.161 1.00 95.75 85 SER A N 1
ATOM 653 C CA . SER A 1 85 ? -10.396 -6.613 -3.915 1.00 95.75 85 SER A CA 1
ATOM 654 C C . SER A 1 85 ? -9.141 -6.410 -3.064 1.00 95.75 85 SER A C 1
ATOM 656 O O . SER A 1 85 ? -9.170 -6.625 -1.852 1.00 95.75 85 SER A O 1
ATOM 658 N N . SER A 1 86 ? -8.028 -5.999 -3.681 1.00 97.12 86 SER A N 1
ATOM 659 C CA . SER A 1 86 ? -6.748 -5.779 -3.005 1.00 97.12 86 SER A CA 1
ATOM 660 C C . SER A 1 86 ? -6.053 -4.509 -3.492 1.00 97.12 86 SER A C 1
ATOM 662 O O . SER A 1 86 ? -5.707 -4.395 -4.668 1.00 97.12 86 SER A O 1
ATOM 664 N N . LEU A 1 87 ? -5.741 -3.611 -2.556 1.00 95.94 87 LEU A N 1
ATOM 665 C CA . LEU A 1 87 ? -4.988 -2.380 -2.780 1.00 95.94 87 LEU A CA 1
ATOM 666 C C . LEU A 1 87 ? -3.693 -2.391 -1.964 1.00 95.94 87 LEU A C 1
ATOM 668 O O . LEU A 1 87 ? -3.699 -2.591 -0.751 1.00 95.94 87 LEU A O 1
ATOM 672 N N . HIS A 1 88 ? -2.571 -2.122 -2.618 1.00 95.56 88 HIS A N 1
ATOM 673 C CA 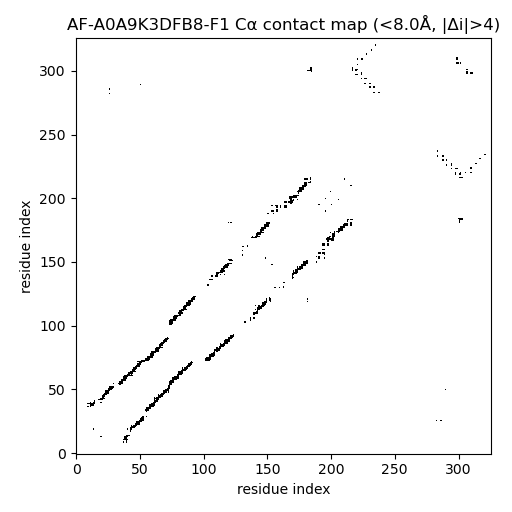. HIS A 1 88 ? -1.310 -1.802 -1.967 1.00 95.56 88 HIS A CA 1
ATOM 674 C C . HIS A 1 88 ? -0.838 -0.444 -2.470 1.00 95.56 88 HIS A C 1
ATOM 676 O O . HIS A 1 88 ? -0.500 -0.301 -3.639 1.00 95.56 88 HIS A O 1
ATOM 682 N N . TYR A 1 89 ? -0.821 0.547 -1.587 1.00 92.75 89 TYR A N 1
ATOM 683 C CA . TYR A 1 89 ? -0.422 1.911 -1.892 1.00 92.75 89 TYR A CA 1
ATOM 684 C C . TYR A 1 89 ? 0.754 2.308 -1.004 1.00 92.75 89 TYR A C 1
ATOM 686 O O . TYR A 1 89 ? 0.630 2.378 0.219 1.00 92.75 89 TYR A O 1
ATOM 694 N N . LYS A 1 90 ? 1.914 2.552 -1.617 1.00 89.75 90 LYS A N 1
ATOM 695 C CA . LYS A 1 90 ? 3.140 2.953 -0.927 1.00 89.75 90 LYS A CA 1
ATOM 696 C C . LYS A 1 90 ? 3.708 4.227 -1.528 1.00 89.75 90 LYS A C 1
ATOM 698 O O . LYS A 1 90 ? 4.239 4.226 -2.638 1.00 89.75 90 LYS A O 1
ATOM 703 N N . TYR A 1 91 ? 3.698 5.287 -0.737 1.00 84.12 91 TYR A N 1
ATOM 704 C CA . TYR A 1 91 ? 4.236 6.584 -1.104 1.00 84.12 91 TYR A CA 1
ATOM 705 C C . TYR A 1 91 ? 5.163 7.101 -0.002 1.00 84.12 91 TYR A C 1
ATOM 707 O O . TYR A 1 91 ? 4.783 7.188 1.165 1.00 84.12 91 TYR A O 1
ATOM 715 N N . LEU A 1 92 ? 6.415 7.401 -0.352 1.00 77.31 92 LEU A N 1
ATOM 716 C CA . LEU A 1 92 ? 7.399 7.905 0.607 1.00 77.31 92 LEU A CA 1
ATOM 717 C C . LEU A 1 92 ? 7.941 9.220 0.061 1.00 77.31 92 LEU A C 1
ATOM 719 O O . LEU A 1 92 ? 8.652 9.224 -0.938 1.00 77.31 92 LEU A O 1
ATOM 723 N N . SER A 1 93 ? 7.614 10.327 0.723 1.00 70.56 93 SER A N 1
ATOM 724 C CA . SER A 1 93 ? 8.115 11.636 0.319 1.00 70.56 93 SER A CA 1
ATOM 725 C C . SER A 1 93 ? 9.597 11.762 0.692 1.00 70.56 93 SER A C 1
ATOM 727 O O . SER A 1 93 ? 9.988 11.661 1.862 1.00 70.56 93 SER A O 1
ATOM 729 N N . TYR A 1 94 ? 10.452 11.921 -0.321 1.00 59.66 94 TYR A N 1
ATOM 730 C CA . TYR A 1 94 ? 11.906 12.019 -0.155 1.00 59.66 94 TYR A CA 1
ATOM 731 C C . TYR A 1 94 ? 12.474 13.418 -0.417 1.00 59.66 94 TYR A C 1
ATOM 733 O O . TYR A 1 94 ? 13.609 13.663 0.003 1.00 59.66 94 TYR A O 1
ATOM 741 N N . ASN A 1 95 ? 11.716 14.302 -1.073 1.00 51.53 95 ASN A N 1
ATOM 742 C CA . ASN A 1 95 ? 12.197 15.590 -1.573 1.00 51.53 95 ASN A CA 1
ATOM 743 C C . ASN A 1 95 ? 11.891 16.739 -0.600 1.00 51.53 95 ASN A C 1
ATOM 745 O O . ASN A 1 95 ? 10.890 16.720 0.109 1.00 51.53 95 ASN A O 1
ATOM 749 N N . TYR A 1 96 ? 12.814 17.704 -0.562 1.00 47.78 96 TYR A N 1
ATOM 750 C CA . TYR A 1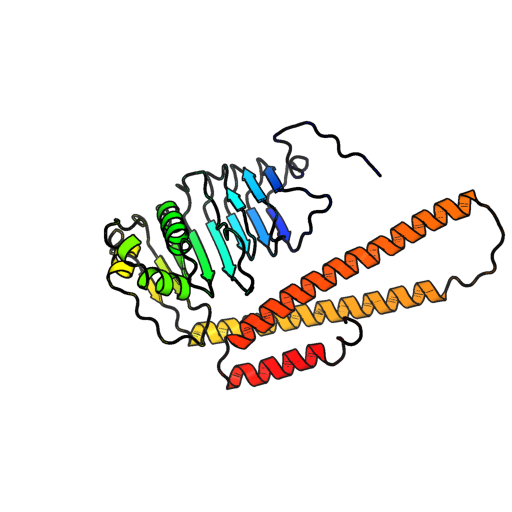 96 ? 12.819 18.881 0.319 1.00 47.78 96 TYR A CA 1
ATOM 751 C C . TYR A 1 96 ? 12.204 20.125 -0.335 1.00 47.78 96 TYR A C 1
ATOM 753 O O . TYR A 1 96 ? 12.005 21.124 0.344 1.00 47.78 96 TYR A O 1
ATOM 761 N N . TYR A 1 97 ? 11.961 20.077 -1.646 1.00 47.84 97 TYR A N 1
ATOM 762 C CA . TYR A 1 97 ? 11.442 21.208 -2.398 1.00 47.84 97 TYR A CA 1
ATOM 763 C C . TYR A 1 97 ? 9.921 21.115 -2.433 1.00 47.84 97 TYR A C 1
ATOM 765 O O . TYR A 1 97 ? 9.339 20.202 -3.022 1.00 47.84 97 TYR A O 1
ATOM 773 N N . GLU A 1 98 ? 9.330 22.016 -1.661 1.00 50.66 98 GLU A N 1
ATOM 774 C CA . GLU A 1 98 ? 7.947 22.450 -1.743 1.00 50.66 98 GLU A CA 1
ATOM 775 C C . GLU A 1 98 ? 7.719 23.006 -3.145 1.00 50.66 98 GLU A C 1
ATOM 777 O O . GLU A 1 98 ? 8.468 23.876 -3.563 1.00 50.66 98 GLU A O 1
ATOM 782 N N . ASP A 1 99 ? 6.778 22.432 -3.889 1.00 44.47 99 ASP A N 1
ATOM 783 C CA . ASP A 1 99 ? 5.772 23.185 -4.634 1.00 44.47 99 ASP A CA 1
ATOM 784 C C . ASP A 1 99 ? 4.698 22.214 -5.145 1.00 44.47 99 ASP A C 1
ATOM 786 O O . ASP A 1 99 ? 4.988 21.111 -5.608 1.00 44.47 99 ASP A O 1
ATOM 790 N N . GLU A 1 100 ? 3.457 22.661 -4.968 1.00 52.44 100 GLU A N 1
ATOM 791 C CA . GLU A 1 100 ? 2.179 22.093 -5.403 1.00 52.44 100 GLU A CA 1
ATOM 792 C C . GLU A 1 100 ? 1.733 20.739 -4.826 1.00 52.44 100 GLU A C 1
ATOM 794 O O . GLU A 1 100 ? 2.505 19.892 -4.374 1.00 52.44 100 GLU A O 1
ATOM 799 N N . ASP A 1 101 ? 0.407 20.613 -4.755 1.00 55.34 101 ASP A N 1
ATOM 800 C CA . ASP A 1 101 ? -0.362 19.508 -4.205 1.00 55.34 101 ASP A CA 1
ATOM 801 C C . ASP A 1 101 ? 0.273 18.135 -4.476 1.00 55.34 101 ASP A C 1
ATOM 803 O O . ASP A 1 101 ? 0.249 17.607 -5.590 1.00 55.34 101 ASP A O 1
ATOM 807 N N . ASP A 1 102 ? 0.816 17.513 -3.420 1.00 57.81 102 ASP A N 1
ATOM 808 C CA . ASP A 1 102 ? 1.106 16.080 -3.420 1.00 57.81 102 ASP A CA 1
ATOM 809 C C . ASP A 1 102 ? -0.254 15.367 -3.504 1.00 57.81 102 ASP A C 1
ATOM 811 O O . ASP A 1 102 ? -0.903 15.079 -2.491 1.00 57.81 102 ASP A O 1
ATOM 815 N N . ASP A 1 103 ? -0.728 15.157 -4.728 1.00 66.81 103 ASP A N 1
ATOM 816 C CA . ASP A 1 103 ? -1.964 14.444 -4.993 1.00 66.81 103 ASP A CA 1
ATOM 817 C C . ASP A 1 103 ? -1.759 12.967 -4.687 1.00 66.81 103 ASP A C 1
ATOM 819 O O . ASP A 1 103 ? -1.161 12.191 -5.447 1.00 66.81 103 ASP A O 1
ATOM 823 N N . LEU A 1 104 ? -2.247 12.611 -3.497 1.00 72.62 104 LEU A N 1
ATOM 824 C CA . LEU A 1 104 ? -2.510 11.241 -3.101 1.00 72.62 104 LEU A CA 1
ATOM 825 C C . LEU A 1 104 ? -3.442 10.562 -4.106 1.00 72.62 104 LEU A C 1
ATOM 827 O O . LEU A 1 104 ? -4.092 11.204 -4.929 1.00 72.62 104 LEU A O 1
ATOM 831 N N . LEU A 1 105 ? -3.504 9.237 -3.999 1.00 78.88 105 LEU A N 1
ATOM 832 C CA . LEU A 1 105 ? -4.447 8.411 -4.741 1.00 78.88 105 LEU A CA 1
ATOM 833 C C . LEU A 1 105 ? -5.865 8.997 -4.655 1.00 78.88 105 LEU A C 1
ATOM 835 O O . LEU A 1 105 ? -6.435 9.062 -3.566 1.00 78.88 105 LEU A O 1
ATOM 839 N N . GLN A 1 106 ? -6.422 9.396 -5.798 1.00 80.75 106 GLN A N 1
ATOM 840 C CA . GLN A 1 106 ? -7.804 9.849 -5.898 1.00 80.75 106 GLN A CA 1
ATOM 841 C C . GLN A 1 106 ? -8.693 8.675 -6.301 1.00 80.75 106 GLN A C 1
ATOM 843 O O . GLN A 1 106 ? -8.427 7.985 -7.289 1.00 80.75 106 GLN A O 1
ATOM 848 N N . LEU A 1 107 ? -9.756 8.452 -5.534 1.00 80.69 107 LEU A N 1
ATOM 849 C CA . LEU A 1 107 ? -10.746 7.414 -5.799 1.00 80.69 107 LEU A CA 1
ATOM 850 C C . LEU A 1 107 ? -12.043 8.092 -6.243 1.00 80.69 107 LEU A C 1
ATOM 852 O O . LEU A 1 107 ? -12.666 8.807 -5.459 1.00 80.69 107 LEU A O 1
ATOM 856 N N . SER A 1 108 ? -12.434 7.887 -7.501 1.00 75.75 108 SER A N 1
ATOM 857 C CA . SER A 1 108 ? -13.695 8.407 -8.052 1.00 75.75 108 SER A CA 1
ATOM 858 C C . SER A 1 108 ? -14.869 7.449 -7.850 1.00 75.75 108 SER A C 1
ATOM 860 O O . SER A 1 108 ? -16.014 7.825 -8.082 1.00 75.75 108 SER A O 1
ATOM 862 N N . THR A 1 109 ? -14.593 6.214 -7.431 1.00 70.88 109 THR A N 1
ATOM 863 C CA . THR A 1 109 ? -15.597 5.179 -7.187 1.00 70.88 109 THR A CA 1
ATOM 864 C C . THR A 1 109 ? -15.480 4.624 -5.787 1.00 70.88 109 THR A C 1
ATOM 866 O O . THR A 1 109 ? -14.399 4.572 -5.199 1.00 70.88 109 THR A O 1
ATOM 869 N N . ASP A 1 110 ? -16.628 4.207 -5.272 1.00 79.31 110 ASP A N 1
ATOM 870 C CA . ASP A 1 110 ? -16.699 3.568 -3.980 1.00 79.31 110 ASP A CA 1
ATOM 871 C C . ASP A 1 110 ? -16.158 2.134 -4.058 1.00 79.31 110 ASP A C 1
ATOM 873 O O . ASP A 1 110 ? -16.529 1.360 -4.946 1.00 79.31 110 ASP A O 1
ATOM 877 N N . LEU A 1 111 ? -15.250 1.775 -3.153 1.00 87.06 111 LEU A N 1
ATOM 878 C CA . LEU A 1 111 ? -14.495 0.521 -3.215 1.00 87.06 111 LEU A CA 1
ATOM 879 C C . LEU A 1 111 ? -15.196 -0.596 -2.427 1.00 87.06 111 LEU A C 1
ATOM 881 O O . LEU A 1 111 ? -14.612 -1.228 -1.546 1.00 87.06 111 LEU A O 1
ATOM 885 N N . LEU A 1 112 ? -16.458 -0.856 -2.775 1.00 88.12 112 LEU A N 1
ATOM 886 C CA . LEU A 1 112 ? -17.366 -1.762 -2.052 1.00 88.12 112 LEU A CA 1
ATOM 887 C C . LEU A 1 112 ? -16.871 -3.217 -1.956 1.00 88.12 112 LEU A C 1
ATOM 889 O O . LEU A 1 112 ? -17.266 -3.965 -1.063 1.00 88.12 112 LEU A O 1
ATOM 893 N N . HIS A 1 113 ? -16.010 -3.643 -2.881 1.00 91.62 113 HIS A N 1
ATOM 894 C CA . HIS A 1 113 ? -15.466 -5.004 -2.931 1.00 91.62 113 HIS A CA 1
ATOM 895 C C . HIS A 1 113 ? -14.048 -5.123 -2.358 1.00 91.62 113 HIS A C 1
ATOM 897 O O . HIS A 1 113 ? -13.470 -6.214 -2.378 1.00 91.62 113 HIS A O 1
ATOM 903 N N . LEU A 1 114 ? -13.482 -4.033 -1.833 1.00 95.06 114 LEU A N 1
ATOM 904 C CA . LEU A 1 114 ? -12.114 -4.022 -1.338 1.00 95.06 114 LEU A CA 1
ATOM 905 C C . LEU A 1 114 ? -12.009 -4.778 -0.020 1.00 95.06 114 LEU A C 1
ATOM 907 O O . LEU A 1 114 ? -12.447 -4.303 1.018 1.00 95.06 114 LEU A O 1
ATOM 911 N N . GLU A 1 115 ? -11.370 -5.946 -0.044 1.00 96.88 115 GLU A N 1
ATOM 912 C CA . GLU A 1 115 ? -11.209 -6.789 1.142 1.00 96.88 115 GLU A CA 1
ATOM 913 C C . GLU A 1 115 ? -9.902 -6.510 1.884 1.00 96.88 115 GLU A C 1
ATOM 915 O O . GLU A 1 115 ? -9.838 -6.647 3.111 1.00 96.88 115 GLU A O 1
ATOM 920 N N . LYS A 1 116 ? -8.849 -6.138 1.147 1.00 97.75 116 LYS A N 1
ATOM 921 C CA . LYS A 1 116 ? -7.504 -5.939 1.686 1.00 97.75 116 LYS A CA 1
ATOM 922 C C . LYS A 1 116 ? -6.907 -4.615 1.229 1.00 97.75 116 LYS A C 1
ATOM 924 O O . LYS A 1 116 ? -6.778 -4.371 0.032 1.00 97.75 116 LYS A O 1
ATOM 929 N N . ALA A 1 117 ? -6.441 -3.817 2.182 1.00 96.69 117 ALA A N 1
ATOM 930 C CA . ALA A 1 117 ? -5.704 -2.590 1.911 1.00 96.69 117 ALA A CA 1
ATOM 931 C C . ALA A 1 117 ? -4.385 -2.558 2.691 1.00 96.69 117 ALA A C 1
ATOM 933 O O . ALA A 1 117 ? -4.345 -2.835 3.889 1.00 96.69 117 ALA A O 1
ATOM 934 N N . ASN A 1 118 ? -3.295 -2.212 2.012 1.00 95.75 118 ASN A N 1
ATOM 935 C CA . ASN A 1 118 ? -2.015 -1.881 2.626 1.00 95.75 118 ASN A CA 1
ATOM 936 C C . ASN A 1 118 ? -1.631 -0.455 2.233 1.00 95.75 118 ASN A C 1
ATOM 938 O O . ASN A 1 118 ? -1.286 -0.215 1.076 1.00 95.75 118 ASN A O 1
ATOM 942 N N . ILE A 1 119 ? -1.713 0.468 3.188 1.00 93.56 119 ILE A N 1
ATOM 943 C CA . ILE A 1 119 ? -1.485 1.896 2.996 1.00 93.56 119 ILE A CA 1
ATOM 944 C C . ILE A 1 119 ? -0.222 2.296 3.756 1.00 93.56 119 ILE A C 1
ATOM 946 O O . ILE A 1 119 ? -0.150 2.235 4.982 1.00 93.56 119 ILE A O 1
ATOM 950 N N . CYS A 1 120 ? 0.786 2.713 3.002 1.00 90.00 120 CYS A N 1
ATOM 951 C CA . CYS A 1 120 ? 2.096 3.082 3.504 1.00 90.00 120 CYS A CA 1
ATOM 952 C C . CYS A 1 120 ? 2.437 4.491 3.036 1.00 90.00 120 CYS A C 1
ATOM 954 O O . CYS A 1 120 ? 2.973 4.662 1.940 1.00 90.00 120 CYS A O 1
ATOM 956 N N . ILE A 1 121 ? 2.168 5.491 3.866 1.00 85.44 121 ILE A N 1
ATOM 957 C CA . ILE A 1 121 ? 2.405 6.895 3.535 1.00 85.44 121 ILE A CA 1
ATOM 958 C C . ILE A 1 121 ? 3.375 7.486 4.552 1.00 85.44 121 ILE A C 1
ATOM 960 O O . ILE A 1 121 ? 3.141 7.450 5.758 1.00 85.44 121 ILE A O 1
ATOM 964 N N . ASN A 1 122 ? 4.491 8.024 4.068 1.00 78.44 122 ASN A N 1
ATOM 965 C CA . ASN A 1 122 ? 5.457 8.721 4.909 1.00 78.44 122 ASN A CA 1
ATOM 966 C C . ASN A 1 122 ? 5.664 10.141 4.387 1.00 78.44 122 ASN A C 1
ATOM 968 O O . ASN A 1 122 ? 6.322 10.342 3.361 1.00 78.44 122 ASN A O 1
ATOM 972 N N . TYR A 1 123 ? 5.109 11.102 5.121 1.00 70.56 123 TYR A N 1
ATOM 973 C CA . TYR A 1 123 ? 5.397 12.517 4.960 1.00 70.56 123 TYR A CA 1
ATOM 974 C C . TYR A 1 123 ? 6.507 12.912 5.925 1.00 70.56 123 TYR A C 1
ATOM 976 O O . TYR A 1 123 ? 6.425 12.660 7.125 1.00 70.56 123 TYR A O 1
ATOM 984 N N . LYS A 1 124 ? 7.556 13.542 5.398 1.00 61.91 124 LYS A N 1
ATOM 985 C CA . LYS A 1 124 ? 8.617 14.115 6.231 1.00 61.91 124 LYS A CA 1
ATOM 986 C C . LYS A 1 124 ? 8.277 15.494 6.790 1.00 61.91 124 LYS A C 1
ATOM 988 O O . LYS A 1 124 ? 8.967 15.933 7.702 1.00 61.91 124 LYS A O 1
ATOM 993 N N . PHE A 1 125 ? 7.253 16.149 6.252 1.00 54.88 125 PHE A N 1
ATOM 994 C CA . PHE A 1 125 ? 6.877 17.513 6.602 1.00 54.88 125 PHE A CA 1
ATOM 995 C C . PHE A 1 125 ? 5.381 17.581 6.896 1.00 54.88 125 PHE A C 1
ATOM 997 O O . PHE A 1 125 ? 4.583 16.920 6.226 1.00 54.88 125 PHE A O 1
ATOM 1004 N N . GLU A 1 126 ? 5.018 18.380 7.895 1.00 55.50 126 GLU A N 1
ATOM 1005 C CA . GLU A 1 126 ? 3.639 18.736 8.225 1.00 55.50 126 GLU A CA 1
ATOM 1006 C C . GLU A 1 126 ? 3.114 19.700 7.156 1.00 55.50 126 GLU A C 1
ATOM 1008 O O . GLU A 1 126 ? 3.105 20.914 7.329 1.00 55.50 126 GLU A O 1
ATOM 1013 N N . LYS A 1 127 ? 2.733 19.165 5.991 1.00 59.41 127 LYS A N 1
ATOM 1014 C CA . LYS A 1 127 ? 1.997 19.952 5.000 1.00 59.41 127 LYS A CA 1
ATOM 1015 C C . LYS A 1 127 ? 0.535 20.048 5.433 1.00 59.41 127 LYS A C 1
ATOM 1017 O O . LYS A 1 127 ? -0.148 19.027 5.568 1.00 59.41 127 LYS A O 1
ATOM 1022 N N . ASN A 1 128 ? 0.053 21.279 5.580 1.00 55.44 128 ASN A N 1
ATOM 1023 C CA . ASN A 1 128 ? -1.362 21.580 5.770 1.00 55.44 128 ASN A CA 1
ATOM 1024 C C . ASN A 1 128 ? -2.173 20.938 4.626 1.00 55.44 128 ASN A C 1
ATOM 1026 O O . ASN A 1 128 ? -1.882 21.160 3.455 1.00 55.44 128 ASN A O 1
ATOM 1030 N N . GLY A 1 129 ? -3.146 20.086 4.962 1.00 71.69 129 GLY A N 1
ATOM 1031 C CA . GLY A 1 129 ? -4.013 19.384 4.000 1.00 71.69 129 GLY A CA 1
ATOM 1032 C C . GLY A 1 129 ? -3.704 17.895 3.783 1.00 71.69 129 GLY A C 1
ATOM 1033 O O . GLY A 1 129 ? -4.608 17.145 3.417 1.00 71.69 129 GLY A O 1
ATOM 1034 N N . ALA A 1 130 ? -2.490 17.417 4.089 1.00 77.19 130 ALA A N 1
ATOM 1035 C CA . ALA A 1 130 ? -2.158 15.991 3.954 1.00 77.19 130 ALA A CA 1
ATOM 1036 C C . ALA A 1 130 ? -3.000 15.107 4.892 1.00 77.19 130 ALA A C 1
ATOM 1038 O O . ALA A 1 130 ? -3.488 14.053 4.479 1.00 77.19 130 ALA A O 1
ATOM 1039 N N . ALA A 1 131 ? -3.237 15.572 6.123 1.00 83.56 131 ALA A N 1
ATOM 1040 C CA . ALA A 1 131 ? -4.087 14.891 7.095 1.00 83.56 131 ALA A CA 1
ATOM 1041 C C . ALA A 1 131 ? -5.524 14.713 6.577 1.00 83.56 131 ALA A C 1
ATOM 1043 O O . ALA A 1 131 ? -6.053 13.606 6.623 1.00 83.56 131 ALA A O 1
ATOM 1044 N N . HIS A 1 132 ? -6.115 15.759 5.987 1.00 85.88 132 HIS A N 1
ATOM 1045 C CA . HIS A 1 132 ? -7.443 15.682 5.371 1.00 85.88 132 HIS A CA 1
ATOM 1046 C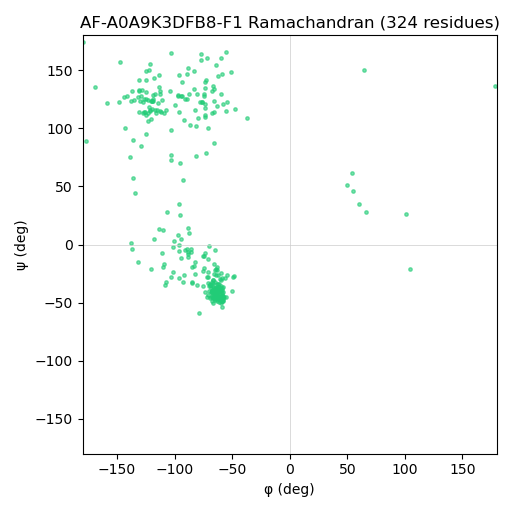 C . HIS A 1 132 ? -7.479 14.658 4.231 1.00 85.88 132 HIS A C 1
ATOM 1048 O O . HIS A 1 132 ? -8.361 13.804 4.213 1.00 85.88 132 HIS A O 1
ATOM 1054 N N . LYS A 1 133 ? -6.497 14.682 3.315 1.00 85.00 133 LYS A N 1
ATOM 1055 C CA . LYS A 1 133 ? -6.436 13.707 2.211 1.00 85.00 133 LYS A CA 1
ATOM 1056 C C . LYS A 1 133 ? -6.287 12.265 2.734 1.00 85.00 133 LYS A C 1
ATOM 1058 O O . LYS A 1 133 ? -6.906 11.358 2.184 1.00 85.00 133 LYS A O 1
ATOM 1063 N N . ILE A 1 134 ? -5.524 12.044 3.813 1.00 87.94 134 ILE A N 1
ATOM 1064 C CA . ILE A 1 134 ? -5.427 10.731 4.479 1.00 87.94 134 ILE A CA 1
ATOM 1065 C C . ILE A 1 134 ? -6.777 10.316 5.072 1.00 87.94 134 ILE A C 1
ATOM 1067 O O . ILE A 1 134 ? -7.187 9.175 4.873 1.00 87.94 134 ILE A O 1
ATOM 1071 N N . VAL A 1 135 ? -7.468 11.207 5.787 1.00 90.75 135 VAL A N 1
ATOM 1072 C CA . VAL A 1 135 ? -8.782 10.909 6.381 1.00 90.75 135 VAL A CA 1
ATOM 1073 C C . VAL A 1 135 ? -9.787 10.534 5.292 1.00 90.75 135 VAL A C 1
ATOM 1075 O O . VAL A 1 135 ? -10.392 9.468 5.390 1.00 90.75 135 VAL A O 1
ATOM 1078 N N . CYS A 1 136 ? -9.884 11.325 4.217 1.00 89.56 136 CYS A N 1
ATOM 1079 C CA . CYS A 1 136 ? -10.743 11.019 3.070 1.00 89.56 136 CYS A CA 1
ATOM 1080 C C . CYS A 1 136 ? -10.410 9.654 2.453 1.00 89.56 136 CYS A C 1
ATOM 1082 O O . CYS A 1 136 ? -11.309 8.852 2.214 1.00 89.56 136 CYS A O 1
ATOM 1084 N N . LEU A 1 137 ? -9.120 9.353 2.251 1.00 89.88 137 LEU A N 1
ATOM 1085 C CA . LEU A 1 137 ? -8.696 8.047 1.750 1.00 89.88 137 LEU A CA 1
ATOM 1086 C C . LEU A 1 137 ? -9.172 6.922 2.676 1.00 89.88 137 LEU A C 1
ATOM 1088 O O . LEU A 1 137 ? -9.728 5.945 2.195 1.00 89.88 137 LEU A O 1
ATOM 1092 N N . LEU A 1 138 ? -8.984 7.046 3.994 1.00 92.75 138 LEU A N 1
ATOM 1093 C CA . LEU A 1 138 ? -9.403 6.023 4.959 1.00 92.75 138 LEU A CA 1
ATOM 1094 C C . LEU A 1 138 ? -10.923 5.811 4.969 1.00 92.75 138 LEU A C 1
ATOM 1096 O O . LEU A 1 138 ? -11.362 4.666 5.052 1.00 92.75 138 LEU A O 1
ATOM 1100 N N . GLN A 1 139 ? -11.715 6.877 4.835 1.00 91.94 139 GLN A N 1
ATOM 1101 C CA . GLN A 1 139 ? -13.178 6.789 4.737 1.00 91.94 139 GLN A CA 1
ATOM 1102 C C . GLN A 1 139 ? -13.638 5.998 3.503 1.00 91.94 139 GLN A C 1
ATOM 1104 O O . GLN A 1 139 ? -14.621 5.263 3.564 1.00 91.94 139 GLN A O 1
ATOM 1109 N N . GLN A 1 140 ? -12.902 6.091 2.394 1.00 90.75 140 GLN A N 1
ATOM 1110 C CA . GLN A 1 140 ? -13.190 5.338 1.167 1.00 90.75 140 GLN A CA 1
ATOM 1111 C C . GLN A 1 140 ? -12.818 3.846 1.262 1.00 90.75 140 GLN A C 1
ATOM 1113 O O . GLN A 1 140 ? -13.194 3.058 0.398 1.00 90.75 140 GLN A O 1
ATOM 1118 N N . LEU A 1 141 ? -12.106 3.423 2.312 1.00 92.88 141 LEU A N 1
ATOM 1119 C CA . LEU A 1 141 ? -11.721 2.025 2.547 1.00 92.88 141 LEU A CA 1
ATOM 1120 C C . LEU A 1 141 ? -12.704 1.292 3.478 1.00 92.88 141 LEU A C 1
ATOM 1122 O O . LEU A 1 141 ? -12.326 0.328 4.137 1.00 92.88 141 LEU A O 1
ATOM 1126 N N . HIS A 1 142 ? -13.962 1.721 3.556 1.00 92.31 142 HIS A N 1
ATOM 1127 C CA . HIS A 1 142 ? -14.912 1.237 4.565 1.00 92.31 142 HIS A CA 1
ATOM 1128 C C . HIS A 1 142 ? -15.268 -0.264 4.466 1.00 92.31 142 HIS A C 1
ATOM 1130 O O . HIS A 1 142 ? -15.701 -0.880 5.442 1.00 92.31 142 HIS A O 1
ATOM 1136 N N . SER A 1 143 ? -15.074 -0.882 3.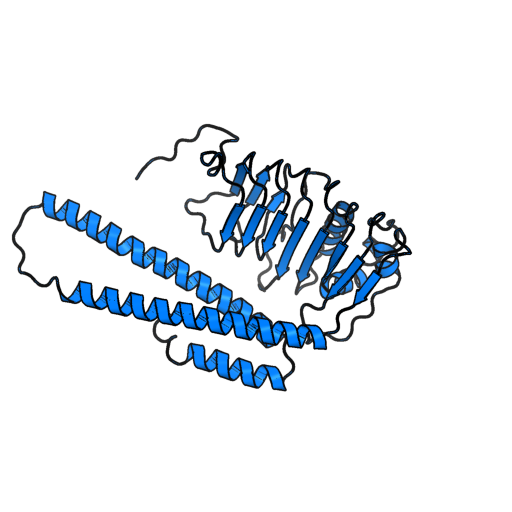295 1.00 93.62 143 SER A N 1
ATOM 1137 C CA . SER A 1 143 ? -15.392 -2.299 3.048 1.00 93.62 143 SER A CA 1
ATOM 1138 C C . SER A 1 143 ? -14.273 -3.278 3.444 1.00 93.62 143 SER A C 1
ATOM 1140 O O . SER A 1 143 ? -14.474 -4.497 3.422 1.00 93.62 143 SER A O 1
ATOM 1142 N N . VAL A 1 144 ? -13.098 -2.773 3.846 1.00 95.94 144 VAL A N 1
ATOM 1143 C CA . VAL A 1 144 ? -11.916 -3.611 4.103 1.00 95.94 144 VAL A CA 1
ATOM 1144 C C . VAL A 1 144 ? -12.085 -4.535 5.305 1.00 95.94 144 VAL A C 1
ATOM 1146 O O . VAL A 1 144 ? -12.513 -4.142 6.387 1.00 95.94 144 VAL A O 1
ATOM 1149 N N . LYS A 1 145 ? -11.654 -5.786 5.125 1.00 97.06 145 LYS A N 1
ATOM 1150 C CA . LYS A 1 145 ? -11.589 -6.817 6.172 1.00 97.06 145 LYS A CA 1
ATOM 1151 C C . LYS A 1 145 ? -10.192 -6.907 6.782 1.00 97.06 145 LYS A C 1
ATOM 1153 O O . LYS A 1 145 ? -10.044 -7.286 7.943 1.00 97.06 145 LYS A O 1
ATOM 1158 N N . SER A 1 146 ? -9.159 -6.582 6.004 1.00 97.56 146 SER A N 1
ATOM 1159 C CA . SER A 1 146 ? -7.766 -6.557 6.448 1.00 97.56 146 SER A CA 1
ATOM 1160 C C . SER A 1 146 ? -7.097 -5.252 6.035 1.00 97.56 146 SER A C 1
ATOM 1162 O O . SER A 1 146 ? -6.881 -5.003 4.848 1.00 97.56 146 SER A O 1
ATOM 1164 N N . LEU A 1 147 ? -6.733 -4.443 7.027 1.00 97.19 147 LEU A N 1
ATOM 1165 C CA . LEU A 1 147 ? -6.054 -3.170 6.837 1.00 97.19 147 LEU A CA 1
ATOM 1166 C C . LEU A 1 147 ? -4.635 -3.250 7.396 1.00 97.19 147 LEU A C 1
ATOM 1168 O O . LEU A 1 147 ? -4.406 -3.721 8.509 1.00 97.19 147 LEU A O 1
ATOM 1172 N N . THR A 1 148 ? -3.667 -2.792 6.614 1.00 95.94 148 THR A N 1
ATOM 1173 C CA . THR A 1 148 ? -2.294 -2.579 7.063 1.00 95.94 148 THR A CA 1
ATOM 1174 C C . THR A 1 148 ? -1.954 -1.102 6.902 1.00 95.94 148 THR A C 1
ATOM 1176 O O . THR A 1 148 ? -2.095 -0.569 5.805 1.00 95.94 148 THR A O 1
ATOM 1179 N N . LEU A 1 149 ? -1.517 -0.454 7.980 1.00 94.00 149 LEU A N 1
ATOM 1180 C CA . LEU A 1 149 ? -1.095 0.947 8.009 1.00 94.00 149 LEU A CA 1
ATOM 1181 C C . LEU A 1 149 ? 0.352 1.053 8.483 1.00 94.00 149 LEU A C 1
ATOM 1183 O O . LEU A 1 149 ? 0.824 0.209 9.250 1.00 94.00 149 LEU A O 1
ATOM 1187 N N . ASN A 1 150 ? 1.041 2.126 8.102 1.00 88.88 150 ASN A N 1
ATOM 1188 C CA . ASN A 1 150 ? 2.309 2.456 8.735 1.00 88.88 150 ASN A CA 1
ATOM 1189 C C . ASN A 1 150 ? 2.152 3.335 9.988 1.00 88.88 150 ASN A C 1
ATOM 1191 O O . ASN A 1 150 ? 1.231 4.142 10.101 1.00 88.88 150 ASN A O 1
ATOM 1195 N N . LEU A 1 151 ? 3.092 3.210 10.927 1.00 86.06 151 LEU A N 1
ATOM 1196 C CA . LEU A 1 151 ? 3.069 3.916 12.212 1.00 86.06 151 LEU A CA 1
ATOM 1197 C C . LEU A 1 151 ? 3.147 5.441 12.061 1.00 86.06 151 LEU A C 1
ATOM 1199 O O . LEU A 1 151 ? 2.548 6.167 12.846 1.00 86.06 151 LEU A O 1
ATOM 1203 N N . GLU A 1 152 ? 3.870 5.942 11.061 1.00 83.69 152 GLU A N 1
ATOM 1204 C CA . GLU A 1 152 ? 3.998 7.381 10.813 1.00 83.69 152 GLU A CA 1
ATOM 1205 C C . GLU A 1 152 ? 2.666 7.998 10.374 1.00 83.69 152 GLU A C 1
ATOM 1207 O O . GLU A 1 152 ? 2.369 9.122 10.768 1.00 83.69 152 GLU A O 1
ATOM 1212 N N . LEU A 1 153 ? 1.833 7.249 9.642 1.00 87.75 153 LEU A N 1
ATOM 1213 C CA . LEU A 1 153 ? 0.473 7.668 9.302 1.00 87.75 153 LEU A CA 1
ATOM 1214 C C . LEU A 1 153 ? -0.388 7.765 10.566 1.00 87.75 153 LEU A C 1
ATOM 1216 O O . LEU A 1 153 ? -1.043 8.778 10.783 1.00 87.75 153 LEU A O 1
ATOM 1220 N N . VAL A 1 154 ? -0.322 6.761 11.446 1.00 88.88 154 VAL A N 1
ATOM 1221 C CA . VAL A 1 154 ? -1.026 6.777 12.744 1.00 88.88 154 VAL A CA 1
ATOM 1222 C C . VAL A 1 154 ? -0.582 7.968 13.593 1.00 88.88 154 VAL A C 1
ATOM 1224 O O . VAL A 1 154 ? -1.416 8.664 14.159 1.00 88.88 154 VAL A O 1
ATOM 1227 N N . LYS A 1 155 ? 0.725 8.246 13.643 1.00 85.50 155 LYS A N 1
ATOM 1228 C CA . LYS A 1 155 ? 1.279 9.397 14.364 1.00 85.50 155 LYS A CA 1
ATOM 1229 C C . LYS A 1 155 ? 0.765 10.725 13.806 1.00 85.50 155 LYS A C 1
ATOM 1231 O O . LYS A 1 155 ? 0.485 11.633 14.578 1.00 85.50 155 LYS A O 1
ATOM 1236 N N . HIS A 1 156 ? 0.644 10.821 12.485 1.00 85.44 156 HIS A N 1
ATOM 1237 C CA . HIS A 1 156 ? 0.139 12.012 11.812 1.00 85.44 156 HIS A CA 1
ATOM 1238 C C . HIS A 1 156 ? -1.361 12.236 12.054 1.00 85.44 156 HIS A C 1
ATOM 1240 O O . HIS A 1 156 ? -1.793 13.376 12.182 1.00 85.44 156 HIS A O 1
ATOM 1246 N N . LEU A 1 157 ? -2.151 11.165 12.178 1.00 88.75 157 LEU A N 1
ATOM 1247 C CA . LEU A 1 157 ? -3.543 11.266 12.630 1.00 88.75 157 LEU A CA 1
ATOM 1248 C C . LEU A 1 157 ? -3.625 11.699 14.098 1.00 88.75 157 LEU A C 1
ATOM 1250 O O . LEU A 1 157 ? -4.441 12.548 14.432 1.00 88.75 157 LEU A O 1
ATOM 1254 N N . SER A 1 158 ? -2.745 11.184 14.964 1.00 88.81 158 SER A N 1
ATOM 1255 C CA . SER A 1 158 ? -2.692 11.593 16.376 1.00 88.81 158 SER A CA 1
ATOM 1256 C C . SER A 1 158 ? -2.339 13.072 16.570 1.00 88.81 158 SER A C 1
ATOM 1258 O O . SER A 1 158 ? -2.611 13.612 17.637 1.00 88.81 158 SER A O 1
ATOM 1260 N N . SER A 1 159 ? -1.705 13.728 15.592 1.00 87.25 159 SER A N 1
ATOM 1261 C CA . SER A 1 159 ? -1.441 15.172 15.645 1.00 87.25 159 SER A CA 1
ATOM 1262 C C . SER A 1 159 ? -2.580 16.024 15.074 1.00 87.25 159 SER A C 1
ATOM 1264 O O . SER A 1 159 ? -2.497 17.240 15.179 1.00 87.25 159 SER A O 1
ATOM 1266 N N . HIS A 1 160 ? -3.605 15.401 14.478 1.00 88.94 160 HIS A N 1
ATOM 1267 C CA . HIS A 1 160 ? -4.760 16.056 13.848 1.00 88.94 160 HIS A CA 1
ATOM 1268 C C . HIS A 1 160 ? -6.074 15.380 14.272 1.00 88.94 160 HIS A C 1
ATOM 1270 O O . HIS A 1 160 ? -6.932 15.045 13.446 1.00 88.94 160 HIS A O 1
ATOM 1276 N N . VAL A 1 161 ? -6.205 15.091 15.569 1.00 91.38 161 VAL A N 1
ATOM 1277 C CA . VAL A 1 161 ? -7.350 14.342 16.109 1.00 91.38 161 VAL A CA 1
ATOM 1278 C C . VAL A 1 161 ? -8.671 15.062 15.862 1.00 91.38 161 VAL A C 1
ATOM 1280 O O . VAL A 1 161 ? -9.686 14.411 15.650 1.00 91.38 161 VAL A O 1
ATOM 1283 N N . GLU A 1 162 ? -8.665 16.391 15.787 1.00 92.69 162 GLU A N 1
ATOM 1284 C CA . GLU A 1 162 ? -9.833 17.216 15.478 1.00 92.69 162 GLU A CA 1
ATOM 1285 C C . GLU A 1 162 ? -10.534 16.826 14.167 1.00 92.69 162 GLU A C 1
ATOM 1287 O O . GLU A 1 162 ? -11.746 17.005 14.053 1.00 92.69 162 GLU A O 1
ATOM 1292 N N . LEU A 1 163 ? -9.812 16.232 13.207 1.00 91.12 163 LEU A N 1
ATOM 1293 C CA . LEU A 1 163 ? -10.381 15.769 11.937 1.00 91.12 163 LEU A CA 1
ATOM 1294 C C . LEU A 1 163 ? -11.187 14.473 12.064 1.00 91.12 163 LEU A C 1
ATOM 1296 O O . LEU A 1 163 ? -12.027 14.192 11.211 1.00 91.12 163 LEU A O 1
ATOM 1300 N N . ILE A 1 164 ? -10.923 13.679 13.103 1.00 93.06 164 ILE A N 1
ATOM 1301 C CA . ILE A 1 164 ? -11.462 12.322 13.259 1.00 93.06 164 ILE A CA 1
ATOM 1302 C C . ILE A 1 164 ? -12.290 12.135 14.533 1.00 93.06 164 ILE A C 1
ATOM 1304 O O . ILE A 1 164 ? -13.134 11.249 14.566 1.00 93.06 164 ILE A O 1
ATOM 1308 N N . SER A 1 165 ? -12.119 12.976 15.557 1.00 90.75 165 SER A N 1
ATOM 1309 C CA . SER A 1 165 ? -12.765 12.820 16.871 1.00 90.75 165 SER A CA 1
ATOM 1310 C C . SER A 1 165 ? -14.294 12.800 16.826 1.00 90.75 165 SER A C 1
ATOM 1312 O O . SER A 1 165 ? -14.926 12.199 17.690 1.00 90.75 165 SER A O 1
ATOM 1314 N N . HIS A 1 166 ? -14.898 13.469 15.842 1.00 89.31 166 HIS A N 1
ATOM 1315 C CA . HIS A 1 166 ? -16.354 13.525 15.665 1.00 89.31 166 HIS A CA 1
ATOM 1316 C C . HIS A 1 166 ? -16.867 12.589 14.569 1.00 89.31 166 HIS A C 1
ATOM 1318 O O . HIS A 1 166 ? -18.071 12.535 14.322 1.00 89.31 166 HIS A O 1
ATOM 1324 N N . GLN A 1 167 ? -15.968 11.886 13.884 1.00 90.44 167 GLN A N 1
ATOM 1325 C CA . GLN A 1 167 ? -16.333 11.001 12.793 1.00 90.44 167 GLN A CA 1
ATOM 1326 C C . GLN A 1 167 ? -16.511 9.573 13.308 1.00 90.44 167 GLN A C 1
ATOM 1328 O O . GLN A 1 167 ? -15.717 9.114 14.131 1.00 90.44 167 GLN A O 1
ATOM 1333 N N . PRO A 1 168 ? -17.530 8.844 12.824 1.00 91.94 168 PRO A N 1
ATOM 1334 C CA . PRO A 1 168 ? -17.631 7.426 13.116 1.00 91.94 168 PRO A CA 1
ATOM 1335 C C . PRO A 1 168 ? -16.446 6.687 12.495 1.00 91.94 168 PRO A C 1
ATOM 1337 O O . PRO A 1 168 ? -15.881 7.120 11.485 1.00 91.94 168 PRO A O 1
ATOM 1340 N N . SER A 1 169 ? -16.101 5.539 13.073 1.00 94.56 169 SER A N 1
ATOM 1341 C CA . SER A 1 169 ? -15.120 4.665 12.447 1.00 94.56 169 SER A CA 1
ATOM 1342 C C . SER A 1 169 ? -15.606 4.246 11.054 1.00 94.56 169 SER A C 1
ATOM 1344 O O . SER A 1 169 ? -16.734 3.765 10.926 1.00 94.56 169 SER A O 1
ATOM 1346 N N . PRO A 1 170 ? -14.787 4.390 9.995 1.00 93.75 170 PRO A N 1
ATOM 1347 C CA . PRO A 1 170 ? -15.207 3.989 8.659 1.00 93.75 170 PRO A CA 1
ATOM 1348 C C . PRO A 1 170 ? -15.173 2.465 8.486 1.00 93.75 170 PRO A C 1
ATOM 1350 O O . PRO A 1 170 ? -15.668 1.949 7.492 1.00 93.75 170 PRO A O 1
ATOM 1353 N N . PHE A 1 171 ? -14.600 1.712 9.427 1.00 94.94 171 PHE A N 1
ATOM 1354 C CA . PHE A 1 171 ? -14.292 0.299 9.238 1.00 94.94 171 PHE A CA 1
ATOM 1355 C C . PHE A 1 171 ? -15.298 -0.613 9.944 1.00 94.94 171 PHE A C 1
ATOM 1357 O O . PHE A 1 171 ? -15.008 -1.197 10.986 1.00 94.94 171 PHE A O 1
ATOM 1364 N N . ALA A 1 172 ? -16.484 -0.770 9.358 1.00 91.31 172 ALA A N 1
ATOM 1365 C CA . ALA A 1 172 ? -17.542 -1.619 9.919 1.00 91.31 172 ALA A CA 1
ATOM 1366 C C . ALA A 1 172 ? -17.290 -3.135 9.760 1.00 91.31 172 ALA A C 1
ATOM 1368 O O . ALA A 1 172 ? -17.886 -3.939 10.467 1.00 91.31 172 ALA A O 1
ATOM 1369 N N . ASN A 1 173 ? -16.422 -3.540 8.825 1.00 92.69 173 ASN A N 1
ATOM 1370 C CA . ASN A 1 173 ? -16.194 -4.950 8.469 1.00 92.69 173 ASN A CA 1
ATOM 1371 C C . ASN A 1 173 ? -14.785 -5.460 8.826 1.00 92.69 173 ASN A C 1
ATOM 1373 O O . ASN A 1 173 ? -14.355 -6.517 8.341 1.00 92.69 173 ASN A O 1
ATOM 1377 N N . LEU A 1 174 ? -14.037 -4.708 9.634 1.00 96.44 174 LEU A N 1
ATOM 1378 C CA . LEU A 1 174 ? -12.615 -4.941 9.849 1.00 96.44 174 LEU A CA 1
ATOM 1379 C C . LEU A 1 174 ? -12.379 -6.132 10.772 1.00 96.44 174 LEU A C 1
ATOM 1381 O O . LEU A 1 174 ? -12.800 -6.156 11.921 1.00 96.44 174 LEU A O 1
ATOM 1385 N N . LYS A 1 175 ? -11.628 -7.117 10.283 1.00 96.25 175 LYS A N 1
ATOM 1386 C CA . LYS A 1 175 ? -11.247 -8.313 11.051 1.00 96.25 175 LYS A CA 1
ATOM 1387 C C . LYS A 1 175 ? -9.805 -8.254 11.533 1.00 96.25 175 LYS A C 1
ATOM 1389 O O . LYS A 1 175 ? -9.448 -8.866 12.536 1.00 96.25 175 LYS A O 1
ATOM 1394 N N . SER A 1 176 ? -8.948 -7.540 10.807 1.00 96.50 176 SER A N 1
ATOM 1395 C CA . SER A 1 176 ? -7.536 -7.409 11.151 1.00 96.50 176 SER A CA 1
ATOM 1396 C C . SER A 1 176 ? -7.013 -6.022 10.815 1.00 96.50 176 SER A C 1
ATOM 1398 O O . SER A 1 176 ? -7.094 -5.590 9.664 1.00 96.50 176 SER A O 1
ATOM 1400 N N . LEU A 1 177 ? -6.402 -5.381 11.811 1.00 96.06 177 LEU A N 1
ATOM 1401 C CA . LEU A 1 177 ? -5.612 -4.170 11.652 1.00 96.06 177 LEU A CA 1
ATOM 1402 C C . LEU A 1 177 ? -4.157 -4.477 11.995 1.00 96.06 177 LEU A C 1
ATOM 1404 O O . LEU A 1 177 ? -3.840 -4.891 13.109 1.00 96.06 177 LEU A O 1
ATOM 1408 N N . LYS A 1 178 ? -3.253 -4.254 11.046 1.00 94.25 178 LYS A N 1
ATOM 1409 C CA . LYS A 1 178 ? -1.809 -4.358 11.263 1.00 94.25 178 LYS A CA 1
ATOM 1410 C C . LYS A 1 178 ? -1.175 -2.984 11.151 1.00 94.25 178 LYS A C 1
ATOM 1412 O O . LYS A 1 178 ? -1.388 -2.286 10.167 1.00 94.25 178 LYS A O 1
ATOM 1417 N N . ILE A 1 179 ? -0.368 -2.612 12.133 1.00 91.00 179 ILE A N 1
ATOM 1418 C CA . ILE A 1 179 ? 0.379 -1.356 12.121 1.00 91.00 179 ILE A CA 1
ATOM 1419 C C . ILE A 1 179 ? 1.855 -1.694 12.174 1.00 91.00 179 ILE A C 1
ATOM 1421 O O . ILE A 1 179 ? 2.292 -2.385 13.094 1.00 91.00 179 ILE A O 1
ATOM 1425 N N . TYR A 1 180 ? 2.616 -1.221 11.192 1.00 86.25 180 TYR A N 1
ATOM 1426 C CA . TYR A 1 180 ? 4.054 -1.461 11.124 1.00 86.25 180 TYR A CA 1
ATOM 1427 C C . TYR A 1 180 ? 4.836 -0.149 11.021 1.00 86.25 180 TYR A C 1
ATOM 1429 O O . TYR A 1 180 ? 4.406 0.788 10.354 1.00 86.25 180 TYR A O 1
ATOM 1437 N N . PRO A 1 181 ? 5.991 -0.025 11.677 1.00 78.12 181 PRO A N 1
ATOM 1438 C CA . PRO A 1 181 ? 6.824 1.154 11.527 1.00 78.12 181 PRO A CA 1
ATOM 1439 C C . PRO A 1 181 ? 7.518 1.147 10.169 1.00 78.12 181 PRO A C 1
ATOM 1441 O O . PRO A 1 181 ? 8.009 0.115 9.728 1.00 78.12 181 PRO A O 1
ATOM 1444 N N . VAL A 1 182 ? 7.623 2.302 9.512 1.00 71.19 182 VAL A N 1
ATOM 1445 C CA . VAL A 1 182 ? 8.457 2.431 8.310 1.00 71.19 182 VAL A CA 1
ATOM 1446 C C . VAL A 1 182 ? 9.864 2.886 8.686 1.00 71.19 182 VAL A C 1
ATOM 1448 O O . VAL A 1 182 ? 10.791 2.595 7.935 1.00 71.19 182 VAL A O 1
ATOM 1451 N N . CYS A 1 183 ? 10.062 3.586 9.806 1.00 63.50 183 CYS A N 1
ATOM 1452 C CA . CYS A 1 183 ? 11.355 4.112 10.237 1.00 63.50 183 CYS A CA 1
ATOM 1453 C C . CYS A 1 183 ? 11.716 3.702 11.673 1.00 63.50 183 CYS A C 1
ATOM 1455 O O . CYS A 1 183 ? 11.111 4.182 12.625 1.00 63.50 183 CYS A O 1
ATOM 1457 N N . VAL A 1 184 ? 12.760 2.880 11.852 1.00 59.66 184 VAL A N 1
ATOM 1458 C CA . VAL A 1 184 ? 13.161 2.375 13.187 1.00 59.66 184 VAL A CA 1
ATOM 1459 C C . VAL A 1 184 ? 13.840 3.402 14.092 1.00 59.66 184 VAL A C 1
ATOM 1461 O O . VAL A 1 184 ? 14.127 3.105 15.246 1.00 59.66 184 VAL A O 1
ATOM 1464 N N . THR A 1 185 ? 14.153 4.588 13.573 1.00 55.06 185 THR A N 1
ATOM 1465 C CA . THR A 1 185 ? 14.848 5.633 14.335 1.00 55.06 185 THR A CA 1
ATOM 1466 C C . THR A 1 185 ? 13.888 6.554 15.080 1.00 55.06 185 THR A C 1
ATOM 1468 O O . THR A 1 185 ? 14.344 7.466 15.763 1.00 55.06 185 THR A O 1
ATOM 1471 N N . GLN A 1 186 ? 12.573 6.379 14.918 1.00 57.09 186 GLN A N 1
ATOM 1472 C CA . GLN A 1 186 ? 11.586 7.202 15.608 1.00 57.09 186 GLN A CA 1
ATOM 1473 C C . GLN A 1 186 ? 11.216 6.603 16.973 1.00 57.09 186 GLN A C 1
ATOM 1475 O O . GLN A 1 186 ? 11.208 5.381 17.129 1.00 57.09 186 GLN A O 1
ATOM 1480 N N . PRO A 1 187 ? 10.913 7.446 17.980 1.00 55.38 187 PRO A N 1
ATOM 1481 C CA . PRO A 1 187 ? 10.528 6.973 19.304 1.00 55.38 187 PRO A CA 1
ATOM 1482 C C . PRO A 1 187 ? 9.269 6.100 19.247 1.00 55.38 187 PRO A C 1
ATOM 1484 O O . PRO A 1 187 ? 8.496 6.142 18.287 1.00 55.38 187 PRO A O 1
ATOM 1487 N N . LYS A 1 188 ? 9.056 5.301 20.295 1.00 61.81 188 LYS A N 1
ATOM 1488 C CA . LYS A 1 188 ? 7.822 4.533 20.491 1.00 61.81 188 LYS A CA 1
ATOM 1489 C C . LYS A 1 188 ? 6.632 5.496 20.446 1.00 61.81 188 LYS A C 1
ATOM 1491 O O . LYS A 1 188 ? 6.532 6.387 21.282 1.00 61.81 188 LYS A O 1
ATOM 1496 N N . VAL A 1 189 ? 5.777 5.344 19.439 1.00 63.59 189 VAL A N 1
ATOM 1497 C CA . VAL A 1 189 ? 4.568 6.157 19.292 1.00 63.59 189 VAL A CA 1
ATOM 1498 C C . VAL A 1 189 ? 3.430 5.436 19.994 1.00 63.59 189 VAL A C 1
ATOM 1500 O O . VAL A 1 189 ? 3.158 4.270 19.702 1.00 63.59 189 VAL A O 1
ATOM 1503 N N . THR A 1 190 ? 2.773 6.138 20.909 1.00 71.00 190 THR A N 1
ATOM 1504 C CA . THR A 1 190 ? 1.510 5.700 21.502 1.00 71.00 190 THR A CA 1
ATOM 1505 C C . THR A 1 190 ? 0.375 6.227 20.629 1.00 71.00 190 THR A C 1
ATOM 1507 O O . THR A 1 190 ? 0.323 7.419 20.332 1.00 71.00 190 THR A O 1
ATOM 1510 N N . MET A 1 191 ? -0.500 5.334 20.170 1.00 83.19 191 MET A N 1
ATOM 1511 C CA . MET A 1 191 ? -1.732 5.708 19.472 1.00 83.19 191 MET A CA 1
ATOM 1512 C C . MET A 1 191 ? -2.651 6.456 20.446 1.00 83.19 191 MET A C 1
ATOM 1514 O O . MET A 1 191 ? -2.809 6.004 21.581 1.00 83.19 191 MET A O 1
ATOM 1518 N N . SER A 1 192 ? -3.228 7.584 20.023 1.00 88.88 192 SER A N 1
ATOM 1519 C CA . SER A 1 192 ? -4.194 8.313 20.851 1.00 88.88 192 SER A CA 1
ATOM 1520 C C . SER A 1 192 ? -5.521 7.547 20.939 1.00 88.88 192 SER A C 1
ATOM 1522 O O . SER A 1 192 ? -5.799 6.676 20.108 1.00 88.88 192 SER A O 1
ATOM 1524 N N . ASN A 1 193 ? -6.348 7.855 21.939 1.00 90.31 193 ASN A N 1
ATOM 1525 C CA . ASN A 1 193 ? -7.650 7.199 22.074 1.00 90.31 193 ASN A CA 1
ATOM 1526 C C . ASN A 1 193 ? -8.581 7.572 20.914 1.00 90.31 193 ASN A C 1
ATOM 1528 O O . ASN A 1 193 ? -9.286 6.712 20.411 1.00 90.31 193 ASN A O 1
ATOM 1532 N N . GLU A 1 194 ? -8.521 8.811 20.433 1.00 94.62 194 GLU A N 1
ATOM 1533 C CA . GLU A 1 194 ? -9.296 9.309 19.295 1.00 94.62 194 GLU A CA 1
ATOM 1534 C C . GLU A 1 194 ? -8.964 8.528 18.019 1.00 94.62 194 GLU A C 1
ATOM 1536 O O . GLU A 1 194 ? -9.863 8.056 17.330 1.00 94.62 194 GLU A O 1
ATOM 1541 N N . VAL A 1 195 ? -7.672 8.304 17.739 1.00 93.25 195 VAL A N 1
ATOM 1542 C CA . VAL A 1 195 ? -7.247 7.485 16.592 1.00 93.25 195 VAL A CA 1
ATOM 1543 C C . VAL A 1 195 ? -7.672 6.033 16.770 1.00 93.25 195 VAL A C 1
ATOM 1545 O O . VAL A 1 195 ? -8.137 5.408 15.821 1.00 93.25 195 VAL A O 1
ATOM 1548 N N . LYS A 1 196 ? -7.529 5.479 17.977 1.00 92.38 196 LYS A N 1
ATOM 1549 C CA . LYS A 1 196 ? -7.946 4.103 18.259 1.00 92.38 196 LYS A CA 1
ATOM 1550 C C . LYS A 1 196 ? -9.444 3.919 18.017 1.00 92.38 196 LYS A C 1
ATOM 1552 O O . LYS A 1 196 ? -9.826 2.969 17.340 1.00 92.38 196 LYS A O 1
ATOM 1557 N N . ASN A 1 197 ? -10.249 4.843 18.524 1.00 92.75 197 ASN A N 1
ATOM 1558 C CA . ASN A 1 197 ? -11.695 4.847 18.380 1.00 92.75 197 ASN A CA 1
ATOM 1559 C C . ASN A 1 197 ? -12.095 4.987 16.908 1.00 92.75 197 ASN A C 1
ATOM 1561 O O . ASN A 1 197 ? -12.816 4.151 16.368 1.00 92.75 197 ASN A O 1
ATOM 1565 N N . TYR A 1 198 ? -11.502 5.953 16.204 1.00 95.31 198 TYR A N 1
ATOM 1566 C CA . TYR A 1 198 ? -11.716 6.133 14.770 1.00 95.31 198 TYR A CA 1
ATOM 1567 C C . TYR A 1 198 ? -11.358 4.884 13.948 1.00 95.31 198 TYR A C 1
ATOM 1569 O O . TYR A 1 198 ? -12.029 4.563 12.972 1.00 95.31 198 TYR A O 1
ATOM 1577 N N . LEU A 1 199 ? -10.321 4.130 14.317 1.00 94.25 199 LEU A N 1
ATOM 1578 C CA . LEU A 1 199 ? -9.937 2.926 13.575 1.00 94.25 199 LEU A CA 1
ATOM 1579 C C . LEU A 1 199 ? -10.751 1.675 13.950 1.00 94.25 199 LEU A C 1
ATOM 1581 O O . LEU A 1 199 ? -10.805 0.756 13.133 1.00 94.25 199 LEU A O 1
ATOM 1585 N N . LEU A 1 200 ? -11.319 1.595 15.161 1.00 93.50 200 LEU A N 1
ATOM 1586 C CA . LEU A 1 200 ? -11.795 0.322 15.725 1.00 93.50 200 LEU A CA 1
ATOM 1587 C C . LEU A 1 200 ? -13.212 0.328 16.314 1.00 93.50 200 LEU A C 1
ATOM 1589 O O . LEU A 1 200 ? -13.751 -0.758 16.507 1.00 93.50 200 LEU A O 1
ATOM 1593 N N . ASP A 1 201 ? -13.837 1.478 16.583 1.00 92.69 201 ASP A N 1
ATOM 1594 C CA . ASP A 1 201 ? -15.115 1.531 17.321 1.00 92.69 201 ASP A CA 1
ATOM 1595 C C . ASP A 1 201 ? -16.251 0.755 16.644 1.00 92.69 201 ASP A C 1
ATOM 1597 O O . ASP A 1 201 ? -17.121 0.206 17.318 1.00 92.69 201 ASP A O 1
ATOM 1601 N N . SER A 1 202 ? -16.239 0.660 15.312 1.00 92.00 202 SER A N 1
ATOM 1602 C CA . SER A 1 202 ? -17.247 -0.096 14.558 1.00 92.00 202 SER A CA 1
ATOM 1603 C C . SER A 1 202 ? -16.931 -1.589 14.411 1.00 92.00 202 SER A C 1
ATOM 1605 O O . SER A 1 202 ? -17.752 -2.317 13.863 1.00 92.00 202 SER A O 1
ATOM 1607 N N . SER A 1 203 ? -15.773 -2.057 14.891 1.00 89.88 203 SER A N 1
ATOM 1608 C CA . SER A 1 203 ? -15.311 -3.448 14.772 1.00 89.88 203 SER A CA 1
ATOM 1609 C C . SER A 1 203 ? -14.657 -3.936 16.079 1.00 89.88 203 SER A C 1
ATOM 1611 O O . SER A 1 203 ? -13.431 -4.055 16.149 1.00 89.88 203 SER A O 1
ATOM 1613 N N . PRO A 1 204 ? -15.442 -4.253 17.127 1.00 79.62 204 PRO A N 1
ATOM 1614 C CA . PRO A 1 204 ? -14.911 -4.618 18.446 1.00 79.62 204 PRO A CA 1
ATOM 1615 C C . PRO A 1 204 ? -14.083 -5.916 18.451 1.00 79.62 204 PRO A C 1
ATOM 1617 O O . PRO A 1 204 ? -13.172 -6.053 19.265 1.00 79.62 204 PRO A O 1
ATOM 1620 N N . ASP A 1 205 ? -14.340 -6.836 17.513 1.00 87.38 205 ASP A N 1
ATOM 1621 C CA . ASP A 1 205 ? -13.644 -8.130 17.393 1.00 87.38 205 ASP A CA 1
ATOM 1622 C C . ASP A 1 205 ? -12.355 -8.067 16.546 1.00 87.38 205 ASP A C 1
ATOM 1624 O O . ASP A 1 205 ? -11.779 -9.094 16.170 1.00 87.38 205 ASP A O 1
ATOM 1628 N N . VAL A 1 206 ? -11.893 -6.865 16.191 1.00 92.00 206 VAL A N 1
ATOM 1629 C CA . VAL A 1 206 ? -10.723 -6.682 15.329 1.00 92.00 206 VAL A CA 1
ATOM 1630 C C . VAL A 1 206 ? -9.428 -7.139 16.006 1.00 92.00 206 VAL A C 1
ATOM 1632 O O . VAL A 1 206 ? -9.079 -6.741 17.119 1.00 92.00 206 VAL A O 1
ATOM 1635 N N . ILE A 1 207 ? -8.625 -7.922 15.284 1.00 91.38 207 ILE A N 1
ATOM 1636 C CA . ILE A 1 207 ? -7.276 -8.275 15.732 1.00 91.38 207 ILE A CA 1
ATOM 1637 C C . ILE A 1 207 ? -6.329 -7.121 15.397 1.00 91.38 207 ILE A C 1
ATOM 1639 O O . ILE A 1 207 ? -5.885 -6.984 14.250 1.00 91.38 207 ILE A O 1
ATOM 1643 N N . LEU A 1 208 ? -5.993 -6.311 16.404 1.00 90.75 208 LEU A N 1
ATOM 1644 C CA . LEU A 1 208 ? -4.954 -5.286 16.312 1.00 90.75 208 LEU A CA 1
ATOM 1645 C C . LEU A 1 208 ? -3.566 -5.904 16.531 1.00 90.75 208 LEU A C 1
ATOM 1647 O O . LEU A 1 208 ? -3.235 -6.369 17.617 1.00 90.75 208 LEU A O 1
ATOM 1651 N N . THR A 1 209 ? -2.722 -5.862 15.503 1.00 89.19 209 THR A N 1
ATOM 1652 C CA . THR A 1 209 ? -1.308 -6.245 15.587 1.00 89.19 209 THR A CA 1
ATOM 1653 C C . THR A 1 209 ? -0.429 -5.014 15.416 1.00 89.19 209 THR A C 1
ATOM 1655 O O . THR A 1 209 ? -0.368 -4.442 14.328 1.00 89.19 209 THR A O 1
ATOM 1658 N N . MET A 1 210 ? 0.306 -4.630 16.458 1.00 82.75 210 MET A N 1
ATOM 1659 C CA . MET A 1 210 ? 1.379 -3.641 16.338 1.00 82.75 210 MET A CA 1
ATOM 1660 C C . MET A 1 210 ? 2.718 -4.358 16.172 1.00 82.75 210 MET A C 1
ATOM 1662 O O . MET A 1 210 ? 3.180 -5.048 17.078 1.00 82.75 210 MET A O 1
ATOM 1666 N N . VAL A 1 211 ? 3.342 -4.204 15.008 1.00 76.38 211 VAL A N 1
ATOM 1667 C CA . VAL A 1 211 ? 4.672 -4.752 14.729 1.00 76.38 211 VAL A CA 1
ATOM 1668 C C . VAL A 1 211 ? 5.716 -3.822 15.341 1.00 76.38 211 VAL A C 1
ATOM 1670 O O . VAL A 1 211 ? 5.670 -2.610 15.144 1.00 76.38 211 VAL A O 1
ATOM 1673 N N . SER A 1 212 ? 6.655 -4.371 16.111 1.00 68.25 212 SER A N 1
ATOM 1674 C CA . SER A 1 212 ? 7.715 -3.578 16.736 1.00 68.25 212 SER A CA 1
ATOM 1675 C C . SER A 1 212 ? 8.809 -3.188 15.735 1.00 68.25 212 SER A C 1
ATOM 1677 O O . SER A 1 212 ? 9.027 -3.852 14.718 1.00 68.25 212 SER A O 1
ATOM 1679 N N . TYR A 1 213 ? 9.558 -2.131 16.064 1.00 67.56 213 TYR A N 1
ATOM 1680 C CA . TYR A 1 213 ? 10.732 -1.694 15.303 1.00 67.56 213 TYR A CA 1
ATOM 1681 C C . TYR A 1 213 ? 11.798 -2.789 15.142 1.00 67.56 213 TYR A C 1
ATOM 1683 O O . TYR A 1 213 ? 12.529 -2.785 14.156 1.00 67.56 213 TYR A O 1
ATOM 1691 N N . GLU A 1 214 ? 11.897 -3.723 16.088 1.00 62.12 214 GLU A N 1
ATOM 1692 C CA . GLU A 1 214 ? 12.892 -4.800 16.068 1.00 62.12 214 GLU A CA 1
ATOM 1693 C C . GLU A 1 214 ? 12.583 -5.846 14.995 1.00 62.12 214 GLU A C 1
ATOM 1695 O O . GLU A 1 214 ? 13.469 -6.222 14.226 1.00 62.12 214 GLU A O 1
ATOM 1700 N N . ILE A 1 215 ? 11.318 -6.266 14.888 1.00 64.06 215 ILE A N 1
ATOM 1701 C CA . ILE A 1 215 ? 10.864 -7.207 13.853 1.00 64.06 215 ILE A CA 1
ATOM 1702 C C . ILE A 1 215 ? 11.040 -6.574 12.467 1.00 64.06 215 ILE A C 1
ATOM 1704 O O . ILE A 1 215 ? 11.573 -7.199 11.547 1.00 64.06 215 ILE A O 1
ATOM 1708 N N . GLU A 1 216 ? 10.677 -5.299 12.340 1.00 65.00 216 GLU A N 1
ATOM 1709 C CA . GLU A 1 216 ? 10.857 -4.534 11.108 1.00 65.00 216 GLU A CA 1
ATOM 1710 C C . GLU A 1 216 ? 12.341 -4.340 10.752 1.00 65.00 216 GLU A C 1
ATOM 1712 O O . GLU A 1 216 ? 12.726 -4.476 9.592 1.00 65.00 216 GLU A O 1
ATOM 1717 N N . ALA A 1 217 ? 13.217 -4.068 11.726 1.00 63.16 217 ALA A N 1
ATOM 1718 C CA . ALA A 1 217 ? 14.655 -3.960 11.484 1.00 63.16 217 ALA A CA 1
ATOM 1719 C C . ALA A 1 217 ? 15.214 -5.255 10.877 1.00 63.16 217 ALA A C 1
ATOM 1721 O O . ALA A 1 217 ? 16.004 -5.201 9.933 1.00 63.16 217 ALA A O 1
ATOM 1722 N N . VAL A 1 218 ? 14.769 -6.421 11.357 1.00 68.75 218 VAL A N 1
ATOM 1723 C CA . VAL A 1 218 ? 15.158 -7.724 10.797 1.00 68.75 218 VAL A CA 1
ATOM 1724 C C . VAL A 1 218 ? 14.656 -7.881 9.354 1.00 68.75 218 VAL A C 1
ATOM 1726 O O . VAL A 1 218 ? 15.428 -8.288 8.478 1.00 68.75 218 VAL A O 1
ATOM 1729 N N . MET A 1 219 ? 13.409 -7.495 9.067 1.00 68.25 219 MET A N 1
ATOM 1730 C CA . MET A 1 219 ? 12.857 -7.506 7.703 1.00 68.25 219 MET A CA 1
ATOM 1731 C C . MET A 1 219 ? 13.593 -6.540 6.762 1.00 68.25 219 MET A C 1
ATOM 1733 O O . MET A 1 219 ? 13.883 -6.883 5.610 1.00 68.25 219 MET A O 1
ATOM 1737 N N . ASN A 1 220 ? 13.973 -5.361 7.252 1.00 69.00 220 ASN A N 1
ATOM 1738 C CA . ASN A 1 220 ? 14.740 -4.367 6.506 1.00 69.00 220 ASN A CA 1
ATOM 1739 C C . ASN A 1 220 ? 16.174 -4.832 6.234 1.00 69.00 220 ASN A C 1
ATOM 1741 O O . ASN A 1 220 ? 16.681 -4.621 5.132 1.00 69.00 220 ASN A O 1
ATOM 1745 N N . VAL A 1 221 ? 16.812 -5.538 7.177 1.00 73.88 221 VAL A N 1
ATOM 1746 C CA . VAL A 1 221 ? 18.104 -6.209 6.945 1.00 73.88 221 VAL A CA 1
ATOM 1747 C C . VAL A 1 221 ? 17.983 -7.224 5.809 1.00 73.88 221 VAL A C 1
ATOM 1749 O O . VAL A 1 221 ? 18.837 -7.249 4.920 1.00 73.88 221 VAL A O 1
ATOM 1752 N N . ALA A 1 222 ? 16.944 -8.063 5.821 1.00 74.75 222 ALA A N 1
ATOM 1753 C CA . ALA A 1 222 ? 16.722 -9.059 4.775 1.00 74.75 222 ALA A CA 1
ATOM 1754 C C . ALA A 1 222 ? 16.468 -8.403 3.406 1.00 74.75 222 ALA A C 1
ATOM 1756 O O . ALA A 1 222 ? 17.108 -8.764 2.417 1.00 74.75 222 ALA A O 1
ATOM 1757 N N . SER A 1 223 ? 15.614 -7.379 3.365 1.00 73.06 223 SER A N 1
ATOM 1758 C CA . SER A 1 223 ? 15.282 -6.633 2.145 1.00 73.06 223 SER A CA 1
ATOM 1759 C C . SER A 1 223 ? 16.499 -5.916 1.562 1.00 73.06 223 SER A C 1
ATOM 1761 O O . SER A 1 223 ? 16.787 -6.056 0.374 1.00 73.06 223 SER A O 1
ATOM 1763 N N . ALA A 1 224 ? 17.283 -5.227 2.399 1.00 71.00 224 ALA A N 1
ATOM 1764 C CA . ALA A 1 224 ? 18.508 -4.559 1.970 1.00 71.00 224 ALA A CA 1
ATOM 1765 C C . ALA A 1 224 ? 19.517 -5.559 1.389 1.00 71.00 224 ALA A C 1
ATOM 1767 O O . ALA A 1 224 ? 20.139 -5.281 0.367 1.00 71.00 224 ALA A O 1
ATOM 1768 N N . ARG A 1 225 ? 19.652 -6.750 1.991 1.00 77.50 225 ARG A N 1
ATOM 1769 C CA . ARG A 1 225 ? 20.513 -7.819 1.457 1.00 77.50 225 ARG A CA 1
ATOM 1770 C C . ARG A 1 225 ? 20.047 -8.309 0.088 1.00 77.50 225 ARG A C 1
ATOM 1772 O O . ARG A 1 225 ? 20.891 -8.517 -0.781 1.00 77.50 225 ARG A O 1
ATOM 1779 N N . ASN A 1 226 ? 18.744 -8.486 -0.108 1.00 74.81 226 ASN A N 1
ATOM 1780 C CA . ASN A 1 226 ? 18.190 -8.924 -1.389 1.00 74.81 226 ASN A CA 1
ATOM 1781 C C . ASN A 1 226 ? 18.387 -7.864 -2.479 1.00 74.81 226 ASN A C 1
ATOM 1783 O O . ASN A 1 226 ? 18.909 -8.187 -3.543 1.00 74.81 226 ASN A O 1
ATOM 1787 N N . LEU A 1 227 ? 18.093 -6.595 -2.182 1.00 69.06 227 LEU A N 1
ATOM 1788 C CA . LEU A 1 227 ? 18.330 -5.486 -3.113 1.00 69.06 227 LEU A CA 1
ATOM 1789 C C . LEU A 1 227 ? 19.814 -5.325 -3.453 1.00 69.06 227 LEU A C 1
ATOM 1791 O O . LEU A 1 227 ? 20.157 -5.080 -4.603 1.00 69.06 227 LEU A O 1
ATOM 1795 N N . MET A 1 228 ? 20.714 -5.503 -2.483 1.00 76.50 228 MET A N 1
ATOM 1796 C CA . MET A 1 228 ? 22.159 -5.494 -2.736 1.00 76.50 228 MET A CA 1
ATOM 1797 C C . MET A 1 228 ? 22.597 -6.630 -3.667 1.00 76.50 228 MET A C 1
ATOM 1799 O O . MET A 1 228 ? 23.467 -6.414 -4.507 1.00 76.50 228 MET A O 1
ATOM 1803 N N . ARG A 1 229 ? 22.000 -7.825 -3.549 1.00 78.81 229 ARG A N 1
ATOM 1804 C CA . ARG A 1 229 ? 22.258 -8.941 -4.477 1.00 78.81 229 ARG A CA 1
ATOM 1805 C C . ARG A 1 229 ? 21.764 -8.626 -5.884 1.00 78.81 229 ARG A C 1
ATOM 1807 O O . ARG A 1 229 ? 22.495 -8.845 -6.840 1.00 78.81 229 ARG A O 1
ATOM 1814 N N . GLU A 1 230 ? 20.558 -8.086 -6.014 1.00 76.19 230 GLU A N 1
ATOM 1815 C CA . GLU A 1 230 ? 20.011 -7.705 -7.318 1.00 76.19 230 GLU A CA 1
ATOM 1816 C C . GLU A 1 230 ? 20.823 -6.564 -7.956 1.00 76.19 230 GLU A C 1
ATOM 1818 O O . GLU A 1 230 ? 21.127 -6.610 -9.146 1.00 76.19 230 GLU A O 1
ATOM 1823 N N . LEU A 1 231 ? 21.253 -5.579 -7.158 1.00 72.44 231 LEU A N 1
ATOM 1824 C CA . LEU A 1 231 ? 22.118 -4.495 -7.621 1.00 72.44 231 LEU A CA 1
ATOM 1825 C C . LEU A 1 231 ? 23.455 -5.047 -8.120 1.00 72.44 231 LEU A C 1
ATOM 1827 O O . LEU A 1 231 ? 23.933 -4.620 -9.165 1.00 72.44 231 LEU A O 1
ATOM 1831 N N . GLN A 1 232 ? 24.042 -6.008 -7.403 1.00 77.88 232 GLN A N 1
ATOM 1832 C CA . GLN A 1 232 ? 25.267 -6.679 -7.829 1.00 77.88 232 GLN A CA 1
ATOM 1833 C C . GLN A 1 232 ? 25.087 -7.349 -9.200 1.00 77.88 232 GLN A C 1
ATOM 1835 O O . GLN A 1 232 ? 25.881 -7.081 -10.098 1.00 77.88 232 GLN A O 1
ATOM 1840 N N . VAL A 1 233 ? 24.008 -8.121 -9.389 1.00 77.94 233 VAL A N 1
ATOM 1841 C CA . VAL A 1 233 ? 23.686 -8.768 -10.676 1.00 77.94 233 VAL A CA 1
ATOM 1842 C C . VAL A 1 233 ? 23.541 -7.737 -11.797 1.00 77.94 233 VAL A C 1
ATOM 1844 O O . VAL A 1 233 ? 24.108 -7.919 -12.870 1.00 77.94 233 VAL A O 1
ATOM 1847 N N . LEU A 1 234 ? 22.835 -6.629 -11.557 1.00 70.88 234 LEU A N 1
ATOM 1848 C CA . LEU A 1 234 ? 22.679 -5.567 -12.558 1.00 70.88 234 LEU A CA 1
ATOM 1849 C C . LEU A 1 234 ? 24.005 -4.883 -12.898 1.00 70.88 234 LEU A C 1
ATOM 1851 O O . LEU A 1 234 ? 24.254 -4.577 -14.061 1.00 70.88 234 LEU A O 1
ATOM 1855 N N . LEU A 1 235 ? 24.860 -4.643 -11.902 1.00 69.38 235 LEU A N 1
ATOM 1856 C CA . LEU A 1 235 ? 26.185 -4.067 -12.122 1.00 69.38 235 LEU A CA 1
ATOM 1857 C C . LEU A 1 235 ? 27.104 -5.035 -12.884 1.00 69.38 235 LEU A C 1
ATOM 1859 O O . LEU A 1 235 ? 27.917 -4.573 -13.679 1.00 69.38 235 LEU A O 1
ATOM 1863 N N . ASP A 1 236 ? 26.991 -6.346 -12.651 1.00 75.81 236 ASP A N 1
ATOM 1864 C CA . ASP A 1 236 ? 27.717 -7.379 -13.406 1.00 75.81 236 ASP A CA 1
ATOM 1865 C C . ASP A 1 236 ? 27.249 -7.427 -14.868 1.00 75.81 236 ASP A C 1
ATOM 1867 O O . ASP A 1 236 ? 28.069 -7.298 -15.775 1.00 75.81 236 ASP A O 1
ATOM 1871 N N . GLN A 1 237 ? 25.933 -7.490 -15.097 1.00 68.62 237 GLN A N 1
ATOM 1872 C CA . GLN A 1 237 ? 25.335 -7.450 -16.438 1.00 68.62 237 GLN A CA 1
ATOM 1873 C C . GLN A 1 237 ? 25.697 -6.170 -17.198 1.00 68.62 237 GLN A C 1
ATOM 1875 O O . GLN A 1 237 ? 25.924 -6.192 -18.408 1.00 68.62 237 GLN A O 1
ATOM 1880 N N . TRP A 1 238 ? 25.735 -5.028 -16.506 1.00 66.06 238 TRP A N 1
ATOM 1881 C CA . TRP A 1 238 ? 26.099 -3.765 -17.136 1.00 66.06 238 TRP A CA 1
ATOM 1882 C C . TRP A 1 238 ? 27.582 -3.719 -17.509 1.00 66.06 238 TRP A C 1
ATOM 1884 O O . TRP A 1 238 ? 27.910 -3.271 -18.606 1.00 66.06 238 TRP A O 1
ATOM 1894 N N . LYS A 1 239 ? 28.466 -4.242 -16.649 1.00 68.50 239 LYS A N 1
ATOM 1895 C CA . LYS A 1 239 ? 29.895 -4.379 -16.951 1.00 68.50 239 LYS A CA 1
ATOM 1896 C C . LYS A 1 239 ? 30.121 -5.241 -18.198 1.00 68.50 239 LYS A C 1
ATOM 1898 O O . LYS A 1 239 ? 30.818 -4.800 -19.107 1.00 68.50 239 LYS A O 1
ATOM 1903 N N . GLU A 1 240 ? 29.476 -6.404 -18.270 1.00 65.06 240 GLU A N 1
ATOM 1904 C CA . GLU A 1 240 ? 29.547 -7.305 -19.427 1.00 65.06 240 GLU A CA 1
ATOM 1905 C C . GLU A 1 240 ? 29.056 -6.618 -20.714 1.00 65.06 240 GLU A C 1
ATOM 1907 O O . GLU A 1 240 ? 29.738 -6.655 -21.735 1.00 65.06 240 GLU A O 1
ATOM 1912 N N . CYS A 1 241 ? 27.937 -5.883 -20.646 1.00 59.53 241 CYS A N 1
ATOM 1913 C CA . CYS A 1 241 ? 27.396 -5.129 -21.783 1.00 59.53 241 CYS A CA 1
ATOM 1914 C C . CYS A 1 241 ? 28.355 -4.034 -22.293 1.00 59.53 241 CYS A C 1
ATOM 1916 O O . CYS A 1 241 ? 28.467 -3.813 -23.504 1.00 59.53 241 CYS A O 1
ATOM 1918 N N . CYS A 1 242 ? 29.035 -3.328 -21.385 1.00 56.81 242 CYS A N 1
ATOM 1919 C CA . CYS A 1 242 ? 30.033 -2.319 -21.739 1.00 56.81 242 CYS A CA 1
ATOM 1920 C C . CYS A 1 242 ? 31.267 -2.957 -22.395 1.00 56.81 242 CYS A C 1
ATOM 1922 O O . CYS A 1 242 ? 31.768 -2.442 -23.397 1.00 56.81 242 CYS A O 1
ATOM 1924 N N . GLU A 1 243 ? 31.727 -4.099 -21.885 1.00 60.62 243 GLU A N 1
ATOM 1925 C CA . GLU A 1 243 ? 32.865 -4.835 -22.445 1.00 60.62 243 GLU A CA 1
ATOM 1926 C C . GLU A 1 243 ? 32.562 -5.348 -23.866 1.00 60.62 243 GLU A C 1
ATOM 1928 O O . GLU A 1 243 ? 33.368 -5.118 -24.770 1.00 60.62 243 GLU A O 1
ATOM 1933 N N . THR A 1 244 ? 31.370 -5.902 -24.123 1.00 54.62 244 THR A N 1
ATOM 1934 C CA . THR A 1 244 ? 30.954 -6.347 -25.470 1.00 54.62 244 THR A CA 1
ATOM 1935 C C . THR A 1 244 ? 30.836 -5.208 -26.490 1.00 54.62 244 THR A C 1
ATOM 1937 O O . THR A 1 244 ? 31.277 -5.358 -27.630 1.00 54.62 244 THR A O 1
ATOM 1940 N N . ASN A 1 245 ? 30.329 -4.034 -26.093 1.00 52.97 245 ASN A N 1
ATOM 1941 C CA . ASN A 1 245 ? 30.220 -2.876 -26.995 1.00 52.97 245 ASN A CA 1
ATOM 1942 C C . ASN A 1 245 ? 31.597 -2.323 -27.400 1.00 52.97 245 ASN A C 1
ATOM 1944 O O . ASN A 1 245 ? 31.780 -1.832 -28.513 1.00 52.97 245 ASN A O 1
ATOM 1948 N N . THR A 1 246 ? 32.593 -2.445 -26.519 1.00 48.94 246 THR A N 1
ATOM 1949 C CA . THR A 1 246 ? 33.965 -1.991 -26.793 1.00 48.94 246 THR A CA 1
ATOM 1950 C C . THR A 1 246 ? 34.670 -2.874 -27.835 1.00 48.94 246 THR A C 1
ATOM 1952 O O . THR A 1 246 ? 35.546 -2.397 -28.561 1.00 48.94 246 THR A O 1
ATOM 1955 N N . VAL A 1 247 ? 34.290 -4.154 -27.934 1.00 44.84 247 VAL A N 1
ATOM 1956 C CA . VAL A 1 247 ? 34.852 -5.110 -28.904 1.00 44.84 247 VAL A CA 1
ATOM 1957 C C . VAL A 1 247 ? 34.345 -4.830 -30.323 1.00 44.84 247 VAL A C 1
ATOM 1959 O O . VAL A 1 247 ? 35.153 -4.815 -31.252 1.00 44.84 247 VAL A O 1
ATOM 1962 N N . HIS A 1 248 ? 33.059 -4.501 -30.497 1.00 48.19 248 HIS A N 1
ATOM 1963 C CA . HIS A 1 248 ? 32.502 -4.151 -31.813 1.00 48.19 248 HIS A CA 1
ATOM 1964 C C . HIS A 1 248 ? 33.098 -2.862 -32.401 1.00 48.19 248 HIS A C 1
ATOM 1966 O O . HIS A 1 248 ? 33.411 -2.818 -33.588 1.00 48.19 248 HIS A O 1
ATOM 1972 N N . VAL A 1 249 ? 33.370 -1.846 -31.573 1.00 49.28 249 VAL A N 1
ATOM 1973 C CA . VAL A 1 249 ? 33.985 -0.580 -32.027 1.00 49.28 249 VAL A CA 1
ATOM 1974 C C . VAL A 1 249 ? 35.426 -0.770 -32.534 1.00 49.28 249 VAL A C 1
ATOM 1976 O O . VAL A 1 249 ? 35.908 0.009 -33.357 1.00 49.28 249 VAL A O 1
ATOM 1979 N N . LYS A 1 250 ? 36.140 -1.809 -32.079 1.00 47.78 250 LYS A N 1
ATOM 1980 C CA . LYS A 1 250 ? 37.534 -2.062 -32.483 1.00 47.78 250 LYS A CA 1
ATOM 1981 C C . LYS A 1 250 ? 37.678 -2.844 -33.793 1.00 47.78 250 LYS A C 1
ATOM 1983 O O . LYS A 1 250 ? 38.753 -2.775 -34.386 1.00 47.78 250 LYS A O 1
ATOM 1988 N N . GLN A 1 251 ? 36.645 -3.557 -34.247 1.00 48.22 251 GLN A N 1
ATOM 1989 C CA . GLN A 1 251 ? 36.720 -4.400 -35.450 1.00 48.22 251 GLN A CA 1
ATOM 1990 C C . GLN A 1 251 ? 36.503 -3.640 -36.770 1.00 48.22 251 GLN A C 1
ATOM 1992 O O . GLN A 1 251 ? 36.942 -4.120 -37.810 1.00 48.22 251 GLN A O 1
ATOM 1997 N N . ASP A 1 252 ? 35.920 -2.439 -36.753 1.00 47.34 252 ASP A N 1
ATOM 1998 C CA . ASP A 1 252 ? 35.421 -1.775 -37.973 1.00 47.34 252 ASP A CA 1
ATOM 1999 C C . ASP A 1 252 ? 36.402 -0.755 -38.605 1.00 47.34 252 ASP A C 1
ATOM 2001 O O . ASP A 1 252 ? 36.011 0.274 -39.157 1.00 47.34 252 ASP A O 1
ATOM 2005 N N . LYS A 1 253 ? 37.714 -1.024 -38.537 1.00 49.38 253 LYS A N 1
ATOM 2006 C CA . LYS A 1 253 ? 38.765 -0.199 -39.172 1.00 49.38 253 LYS A CA 1
ATOM 2007 C C . LYS A 1 253 ? 39.169 -0.748 -40.550 1.00 49.38 253 LYS A C 1
ATOM 2009 O O . LYS A 1 253 ? 40.283 -1.237 -40.712 1.00 49.38 253 LYS A O 1
ATOM 2014 N N . ALA A 1 254 ? 38.295 -0.651 -41.553 1.00 51.56 254 ALA A N 1
ATOM 2015 C CA . ALA A 1 254 ? 38.632 -0.943 -42.957 1.00 51.56 254 ALA A CA 1
ATOM 2016 C C . ALA A 1 254 ? 38.563 0.329 -43.839 1.00 51.56 254 ALA A C 1
ATOM 2018 O O . ALA A 1 254 ? 37.729 1.201 -43.578 1.00 51.56 254 ALA A O 1
ATOM 2019 N N . PRO A 1 255 ? 39.426 0.479 -44.869 1.00 47.12 255 PRO A N 1
ATOM 2020 C CA . PRO A 1 255 ? 39.533 1.713 -45.647 1.00 47.12 255 PRO A CA 1
ATOM 2021 C C . PRO A 1 255 ? 38.334 1.932 -46.583 1.00 47.12 255 PRO A C 1
ATOM 2023 O O . PRO A 1 255 ? 37.798 1.017 -47.202 1.00 47.12 255 PRO A O 1
ATOM 2026 N N . MET A 1 256 ? 37.926 3.196 -46.673 1.00 44.81 256 MET A N 1
ATOM 2027 C CA . MET A 1 256 ? 36.595 3.653 -47.070 1.00 44.81 256 MET A CA 1
ATOM 2028 C C . MET A 1 256 ? 36.553 4.093 -48.549 1.00 44.81 256 MET A C 1
ATOM 2030 O O . MET A 1 256 ? 37.253 5.029 -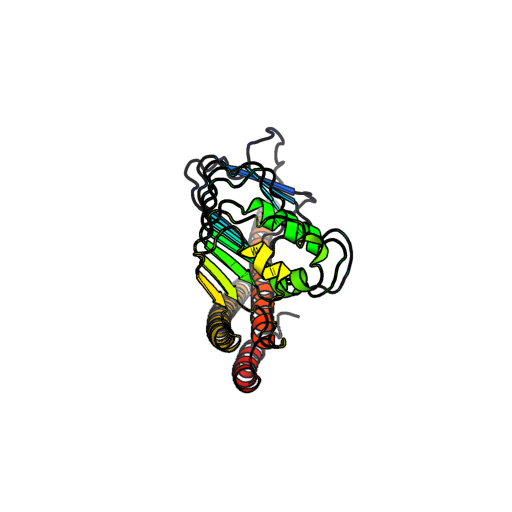48.930 1.00 44.81 256 MET A O 1
ATOM 2034 N N . LYS A 1 257 ? 35.717 3.452 -49.385 1.00 43.34 257 LYS A N 1
ATOM 2035 C CA . LYS A 1 257 ? 35.378 3.889 -50.763 1.00 43.34 257 LYS A CA 1
ATOM 2036 C C . LYS A 1 257 ? 33.860 4.092 -50.926 1.00 43.34 257 LYS A C 1
ATOM 2038 O O . LYS A 1 257 ? 33.068 3.500 -50.202 1.00 43.34 257 LYS A O 1
ATOM 2043 N N . SER A 1 258 ? 33.476 5.016 -51.810 1.00 48.62 258 SER A N 1
ATOM 2044 C CA . SER A 1 258 ? 32.232 5.804 -51.789 1.00 48.62 258 SER A CA 1
ATOM 2045 C C . SER A 1 258 ? 31.000 5.185 -52.475 1.00 48.62 258 SER A C 1
ATOM 2047 O O . SER A 1 258 ? 31.034 4.914 -53.669 1.00 48.62 258 SER A O 1
ATOM 2049 N N . ARG A 1 259 ? 29.859 5.159 -51.761 1.00 52.91 259 ARG A N 1
ATOM 2050 C CA . ARG A 1 259 ? 28.480 5.253 -52.297 1.00 52.91 259 ARG A CA 1
ATOM 2051 C C . ARG A 1 259 ? 27.567 5.953 -51.278 1.00 52.91 259 ARG A C 1
ATOM 2053 O O . ARG A 1 259 ? 27.485 5.546 -50.126 1.00 52.91 259 ARG A O 1
ATOM 2060 N N . PHE A 1 260 ? 26.916 7.050 -51.675 1.00 49.09 260 PHE A N 1
ATOM 2061 C CA . PHE A 1 260 ? 26.155 7.924 -50.761 1.00 49.09 260 PHE A CA 1
ATOM 2062 C C . PHE A 1 260 ? 24.870 7.287 -50.205 1.00 49.09 260 PHE A C 1
ATOM 2064 O O . PHE A 1 260 ? 24.547 7.514 -49.044 1.00 49.09 260 PHE A O 1
ATOM 2071 N N . HIS A 1 261 ? 24.169 6.462 -50.989 1.00 51.09 261 HIS A N 1
ATOM 2072 C CA . HIS A 1 261 ? 22.947 5.784 -50.535 1.00 51.09 261 HIS A CA 1
ATOM 2073 C C . HIS A 1 261 ? 23.251 4.714 -49.473 1.00 51.09 261 HIS A C 1
ATOM 2075 O O . HIS A 1 261 ? 22.653 4.720 -48.403 1.00 51.09 261 HIS A O 1
ATOM 2081 N N . GLU A 1 262 ? 24.273 3.886 -49.710 1.00 53.34 262 GLU A N 1
ATOM 2082 C CA . GLU A 1 262 ? 24.776 2.907 -48.734 1.00 53.34 262 GLU A CA 1
ATOM 2083 C C . GLU A 1 262 ? 25.292 3.584 -47.451 1.00 53.34 262 GLU A C 1
ATOM 2085 O O . GLU A 1 262 ? 25.111 3.055 -46.356 1.00 53.34 262 GLU A O 1
ATOM 2090 N N . ARG A 1 263 ? 25.876 4.791 -47.554 1.00 55.69 263 ARG A N 1
ATOM 2091 C CA . ARG A 1 263 ? 26.256 5.600 -46.380 1.00 55.69 263 ARG A CA 1
ATOM 2092 C C . ARG A 1 263 ? 25.044 6.024 -45.561 1.00 55.69 263 ARG A C 1
ATOM 2094 O O . ARG A 1 263 ? 25.135 5.987 -44.342 1.00 55.69 263 ARG A O 1
ATOM 2101 N N . MET A 1 264 ? 23.939 6.416 -46.193 1.00 47.44 264 MET A N 1
ATOM 2102 C CA . MET A 1 264 ? 22.771 6.910 -45.464 1.00 47.44 264 MET A CA 1
ATOM 2103 C C . MET A 1 264 ? 22.056 5.783 -44.716 1.00 47.44 264 MET A C 1
ATOM 2105 O O . MET A 1 264 ? 21.792 5.923 -43.526 1.00 47.44 264 MET A O 1
ATOM 2109 N N . THR A 1 265 ? 21.882 4.622 -45.355 1.00 53.12 265 THR A N 1
ATOM 2110 C CA . THR A 1 265 ? 21.321 3.423 -44.710 1.00 53.12 265 THR A CA 1
ATOM 2111 C C . THR A 1 265 ? 22.224 2.899 -43.587 1.00 53.12 265 THR A C 1
ATOM 2113 O O . THR A 1 265 ? 21.726 2.495 -42.540 1.00 53.12 265 THR A O 1
ATOM 2116 N N . ARG A 1 266 ? 23.556 2.961 -43.757 1.00 52.41 266 ARG A N 1
ATOM 2117 C CA . ARG A 1 266 ? 24.523 2.589 -42.708 1.00 52.41 266 ARG A CA 1
ATOM 2118 C C . ARG A 1 266 ? 24.544 3.594 -41.558 1.00 52.41 266 ARG A C 1
ATOM 2120 O O . ARG A 1 266 ? 24.709 3.193 -40.419 1.00 52.41 266 ARG A O 1
ATOM 2127 N N . ILE A 1 267 ? 24.367 4.888 -41.825 1.00 52.41 267 ILE A N 1
ATOM 2128 C CA . ILE A 1 267 ? 24.239 5.914 -40.782 1.00 52.41 267 ILE A CA 1
ATOM 2129 C C . ILE A 1 267 ? 22.939 5.698 -39.997 1.00 52.41 267 ILE A C 1
ATOM 2131 O O . ILE A 1 267 ? 22.976 5.715 -38.774 1.00 52.41 267 ILE A O 1
ATOM 2135 N N . GLU A 1 268 ? 21.812 5.436 -40.661 1.00 52.78 268 GLU A N 1
ATOM 2136 C CA . GLU A 1 268 ? 20.536 5.131 -39.997 1.00 52.78 268 GLU A CA 1
ATOM 2137 C C . GLU A 1 268 ? 20.593 3.845 -39.164 1.00 52.78 268 GLU A C 1
ATOM 2139 O O . GLU A 1 268 ? 20.096 3.838 -38.035 1.00 52.78 268 GLU A O 1
ATOM 2144 N N . SER A 1 269 ? 21.235 2.783 -39.669 1.00 55.62 269 SER A N 1
ATOM 2145 C CA . SER A 1 269 ? 21.463 1.564 -38.886 1.00 55.62 269 SER A CA 1
ATOM 2146 C C . SER A 1 269 ? 22.370 1.847 -37.690 1.00 55.62 269 SER A C 1
ATOM 2148 O O . SER A 1 269 ? 22.021 1.483 -36.578 1.00 55.62 269 SER A O 1
ATOM 2150 N N . TYR A 1 270 ? 23.451 2.611 -37.872 1.00 45.28 270 TYR A N 1
ATOM 2151 C CA . TYR A 1 270 ? 24.363 2.994 -36.792 1.00 45.28 270 TYR A CA 1
ATOM 2152 C C . TYR A 1 270 ? 23.681 3.865 -35.726 1.00 45.28 270 TYR A C 1
ATOM 2154 O O . TYR A 1 270 ? 23.900 3.672 -34.536 1.00 45.28 270 TYR A O 1
ATOM 2162 N N . TRP A 1 271 ? 22.806 4.798 -36.118 1.00 47.50 271 TRP A N 1
ATOM 2163 C CA . TRP A 1 271 ? 21.999 5.577 -35.173 1.00 47.50 271 TRP A CA 1
ATOM 2164 C C . TRP A 1 271 ? 20.992 4.702 -34.429 1.00 47.50 271 TRP A C 1
ATOM 2166 O O . TRP A 1 271 ? 20.806 4.896 -33.231 1.00 47.50 271 TRP A O 1
ATOM 2176 N N . LYS A 1 272 ? 20.365 3.729 -35.099 1.00 52.75 272 LYS A N 1
ATOM 2177 C CA . LYS A 1 272 ? 19.463 2.755 -34.468 1.00 52.75 272 LYS A CA 1
ATOM 2178 C C . LYS A 1 272 ? 20.215 1.873 -33.460 1.00 52.75 272 LYS A C 1
ATOM 2180 O O . LYS A 1 272 ? 19.759 1.742 -32.324 1.00 52.75 272 LYS A O 1
ATOM 2185 N N . ASP A 1 273 ? 21.397 1.399 -33.844 1.00 56.03 273 ASP A N 1
ATOM 2186 C CA . ASP A 1 273 ? 22.296 0.563 -33.044 1.00 56.03 273 ASP A CA 1
ATOM 2187 C C . ASP A 1 273 ? 22.960 1.336 -31.894 1.00 56.03 273 ASP A C 1
ATOM 2189 O O . ASP A 1 273 ? 23.342 0.732 -30.902 1.00 56.03 273 ASP A O 1
ATOM 2193 N N . LEU A 1 274 ? 23.084 2.667 -31.982 1.00 46.97 274 LEU A N 1
ATOM 2194 C CA . LEU A 1 274 ? 23.546 3.536 -30.888 1.00 46.97 274 LEU A CA 1
ATOM 2195 C C . LEU A 1 274 ? 22.414 3.937 -29.931 1.00 46.97 274 LEU A C 1
ATOM 2197 O O . LEU A 1 274 ? 22.645 4.116 -28.731 1.00 46.97 274 LEU A O 1
ATOM 2201 N N . ASN A 1 275 ? 21.187 4.071 -30.437 1.00 51.91 275 ASN A N 1
ATOM 2202 C CA . ASN A 1 275 ? 20.032 4.478 -29.638 1.00 51.91 275 ASN A CA 1
ATOM 2203 C C . ASN A 1 275 ? 19.600 3.367 -28.665 1.00 51.91 275 ASN A C 1
ATOM 2205 O O . ASN A 1 275 ? 19.176 3.652 -27.546 1.00 51.91 275 ASN A O 1
ATOM 2209 N N . GLU A 1 276 ? 19.760 2.096 -29.043 1.00 55.91 276 GLU A N 1
ATOM 2210 C CA . GLU A 1 276 ? 19.427 0.951 -28.190 1.00 55.91 276 GLU A CA 1
ATOM 2211 C C . GLU A 1 276 ? 20.348 0.831 -26.946 1.00 55.91 276 GLU A C 1
ATOM 2213 O O . GLU A 1 276 ? 19.819 0.796 -25.829 1.00 55.91 276 GLU A O 1
ATOM 2218 N N . PRO A 1 277 ? 21.693 0.894 -27.049 1.00 55.66 277 PRO A N 1
ATOM 2219 C CA . PRO A 1 277 ? 22.605 1.023 -25.913 1.00 55.66 277 PRO A CA 1
ATOM 2220 C C . PRO A 1 277 ? 22.363 2.277 -25.076 1.00 55.66 277 PRO A C 1
ATOM 2222 O O . PRO A 1 277 ? 22.464 2.208 -23.853 1.00 55.66 277 PRO A O 1
ATOM 2225 N N . PHE A 1 278 ? 22.016 3.411 -25.696 1.00 47.88 278 PHE A N 1
ATOM 2226 C CA . PHE A 1 278 ? 21.740 4.656 -24.976 1.00 47.88 278 PHE A CA 1
ATOM 2227 C C . PHE A 1 278 ? 20.450 4.567 -24.145 1.00 47.88 278 PHE A C 1
ATOM 2229 O O . PHE A 1 278 ? 20.440 4.914 -22.961 1.00 47.88 278 PHE A O 1
ATOM 2236 N N . GLN A 1 279 ? 19.368 4.026 -24.713 1.00 53.12 279 GLN A N 1
ATOM 2237 C CA . GLN A 1 279 ? 18.120 3.794 -23.982 1.00 53.12 279 GLN A CA 1
ATOM 2238 C C . GLN A 1 279 ? 18.265 2.701 -22.918 1.00 53.12 279 GLN A C 1
ATOM 2240 O O . GLN A 1 279 ? 17.775 2.867 -21.797 1.00 53.12 279 GLN A O 1
ATOM 2245 N N . LYS A 1 280 ? 18.981 1.611 -23.225 1.00 55.78 280 LYS A N 1
ATOM 2246 C CA . LYS A 1 280 ? 19.307 0.542 -22.269 1.00 55.78 280 LYS A CA 1
ATOM 2247 C C . LYS A 1 280 ? 20.179 1.072 -21.127 1.00 55.78 280 LYS A C 1
ATOM 2249 O O . LYS A 1 280 ? 19.893 0.783 -19.967 1.00 55.78 280 LYS A O 1
ATOM 2254 N N . GLY A 1 281 ? 21.157 1.922 -21.437 1.00 56.22 281 GLY A N 1
ATOM 2255 C CA . GLY A 1 281 ? 21.977 2.658 -20.477 1.00 56.22 281 GLY A CA 1
ATOM 2256 C C . GLY A 1 281 ? 21.127 3.547 -19.573 1.00 56.22 281 GLY A C 1
ATOM 2257 O O . GLY A 1 281 ? 21.149 3.373 -18.361 1.00 56.22 281 GLY A O 1
ATOM 2258 N N . SER A 1 282 ? 20.280 4.410 -20.141 1.00 53.56 282 SER A N 1
ATOM 2259 C CA . SER A 1 282 ? 19.385 5.294 -19.376 1.00 53.56 282 SER A CA 1
ATOM 2260 C C . SER A 1 282 ? 18.416 4.528 -18.458 1.00 53.56 282 SER A C 1
ATOM 2262 O O . SER A 1 282 ? 18.219 4.903 -17.296 1.00 53.56 282 SER A O 1
ATOM 2264 N N . LYS A 1 283 ? 17.840 3.416 -18.942 1.00 57.03 283 LYS A N 1
ATOM 2265 C CA . LYS A 1 283 ? 16.944 2.538 -18.170 1.00 57.03 283 LYS A CA 1
ATOM 2266 C C . LYS A 1 283 ? 17.679 1.853 -17.015 1.00 57.03 283 LYS A C 1
ATOM 2268 O O . LYS A 1 283 ? 17.154 1.817 -15.898 1.00 57.03 283 LYS A O 1
ATOM 2273 N N . ASN A 1 284 ? 18.893 1.363 -17.266 1.00 63.34 284 ASN A N 1
ATOM 2274 C CA . ASN A 1 284 ? 19.749 0.756 -16.249 1.00 63.34 284 ASN A CA 1
ATOM 2275 C C . ASN A 1 284 ? 20.178 1.785 -15.202 1.00 63.34 284 ASN A C 1
ATOM 2277 O O . ASN A 1 284 ? 20.021 1.523 -14.014 1.00 63.34 284 ASN A O 1
ATOM 2281 N N . THR A 1 285 ? 20.608 2.980 -15.612 1.00 58.25 285 THR A N 1
ATOM 2282 C CA . THR A 1 285 ? 20.987 4.068 -14.702 1.00 58.25 285 THR A CA 1
ATOM 2283 C C . THR A 1 285 ? 19.832 4.452 -13.786 1.00 58.25 285 THR A C 1
ATOM 2285 O O . THR A 1 285 ? 20.017 4.534 -12.575 1.00 58.25 285 THR A O 1
ATOM 2288 N N . ARG A 1 286 ? 18.611 4.619 -14.312 1.00 57.25 286 ARG A N 1
ATOM 2289 C CA . ARG A 1 286 ? 17.458 4.976 -13.473 1.00 57.25 286 ARG A CA 1
ATOM 2290 C C . ARG A 1 286 ? 17.060 3.848 -12.512 1.00 57.25 286 ARG A C 1
ATOM 2292 O O . ARG A 1 286 ? 16.785 4.128 -11.348 1.00 57.25 286 ARG A O 1
ATOM 2299 N N . ARG A 1 287 ? 17.098 2.581 -12.953 1.00 62.94 287 ARG A N 1
ATOM 2300 C CA . ARG A 1 287 ? 16.848 1.415 -12.080 1.00 62.94 287 ARG A CA 1
ATOM 2301 C C . ARG A 1 287 ? 17.899 1.308 -10.975 1.00 62.94 287 ARG A C 1
ATOM 2303 O O . ARG A 1 287 ? 17.539 1.125 -9.818 1.00 62.94 287 ARG A O 1
ATOM 2310 N N . ILE A 1 288 ? 19.175 1.486 -11.319 1.00 64.00 288 ILE A N 1
ATOM 2311 C CA . ILE A 1 288 ? 20.281 1.543 -10.360 1.00 64.00 288 ILE A CA 1
ATOM 2312 C C . ILE A 1 288 ? 20.033 2.680 -9.364 1.00 64.00 288 ILE A C 1
ATOM 2314 O O . ILE A 1 288 ? 20.071 2.439 -8.165 1.00 64.00 288 ILE A O 1
ATOM 2318 N N . ILE A 1 289 ? 19.693 3.890 -9.821 1.00 61.62 289 ILE A N 1
ATOM 2319 C CA . ILE A 1 289 ? 19.379 5.024 -8.938 1.00 61.62 289 ILE A CA 1
ATOM 2320 C C . ILE A 1 289 ? 18.210 4.701 -7.996 1.00 61.62 289 ILE A C 1
ATOM 2322 O O . ILE A 1 289 ? 18.325 4.982 -6.803 1.00 61.62 289 ILE A O 1
ATOM 2326 N N . SER A 1 290 ? 17.123 4.094 -8.486 1.00 61.84 290 SER A N 1
ATOM 2327 C CA . SER A 1 290 ? 15.984 3.683 -7.647 1.00 61.84 290 SER A CA 1
ATOM 2328 C C . SER A 1 290 ? 16.418 2.682 -6.567 1.00 61.84 290 SER A C 1
ATOM 2330 O O . SER A 1 290 ? 16.236 2.936 -5.376 1.00 61.84 290 SER A O 1
ATOM 2332 N N . MET A 1 291 ? 17.136 1.620 -6.943 1.00 64.69 291 MET A N 1
ATOM 2333 C CA . MET A 1 291 ? 17.643 0.627 -5.987 1.00 64.69 291 MET A CA 1
ATOM 2334 C C . MET A 1 291 ? 18.633 1.227 -4.986 1.00 64.69 291 MET A C 1
ATOM 2336 O O . MET A 1 291 ? 18.591 0.910 -3.799 1.00 64.69 291 MET A O 1
ATOM 2340 N N . LEU A 1 292 ? 19.509 2.133 -5.428 1.00 67.50 292 LEU A N 1
ATOM 2341 C CA . LEU A 1 292 ? 20.419 2.861 -4.545 1.00 67.50 292 LEU A CA 1
ATOM 2342 C C . LEU A 1 292 ? 19.650 3.741 -3.552 1.00 67.50 292 LEU A C 1
ATOM 2344 O O . LEU A 1 292 ? 20.044 3.817 -2.386 1.00 67.50 292 LEU A O 1
ATOM 2348 N N . ARG A 1 293 ? 18.568 4.402 -3.984 1.00 64.88 293 ARG A N 1
ATOM 2349 C CA . ARG A 1 293 ? 17.686 5.193 -3.109 1.00 64.88 293 ARG A CA 1
ATOM 2350 C C . ARG A 1 293 ? 16.975 4.300 -2.098 1.00 64.88 293 ARG A C 1
ATOM 2352 O O . ARG A 1 293 ? 16.979 4.633 -0.913 1.00 64.88 293 ARG A O 1
ATOM 2359 N N . GLU A 1 294 ? 16.441 3.160 -2.528 1.00 64.00 294 GLU A N 1
ATOM 2360 C CA . GLU A 1 294 ? 15.748 2.217 -1.651 1.00 64.00 294 GLU A CA 1
ATOM 2361 C C . GLU A 1 294 ? 16.703 1.607 -0.617 1.00 64.00 294 GLU A C 1
ATOM 2363 O O . GLU A 1 294 ? 16.433 1.682 0.582 1.00 64.00 294 GLU A O 1
ATOM 2368 N N . ILE A 1 295 ? 17.878 1.124 -1.040 1.00 68.19 295 ILE A N 1
ATOM 2369 C CA . ILE A 1 295 ? 18.911 0.601 -0.133 1.00 68.19 295 ILE A CA 1
ATOM 2370 C C . ILE A 1 295 ? 19.358 1.681 0.858 1.00 68.19 295 ILE A C 1
ATOM 2372 O O . ILE A 1 295 ? 19.406 1.420 2.059 1.00 68.19 295 ILE A O 1
ATOM 2376 N N . LYS A 1 296 ? 19.637 2.913 0.404 1.00 67.56 296 LYS A N 1
ATOM 2377 C CA . LYS A 1 296 ? 19.973 4.031 1.307 1.00 67.56 296 LYS A CA 1
ATOM 2378 C C . LYS A 1 296 ? 18.844 4.320 2.297 1.00 67.56 296 LYS A C 1
ATOM 2380 O O . LYS A 1 296 ? 19.117 4.600 3.463 1.00 67.56 296 LYS A O 1
ATOM 2385 N N . GLY A 1 297 ? 17.594 4.253 1.846 1.00 62.84 297 GLY A N 1
ATOM 2386 C CA . GLY A 1 297 ? 16.414 4.393 2.690 1.00 62.84 297 GLY A CA 1
ATOM 2387 C C . GLY A 1 297 ? 16.352 3.321 3.774 1.00 62.84 297 GLY A C 1
ATOM 2388 O O . GLY A 1 297 ? 16.100 3.657 4.925 1.00 62.84 297 GLY A O 1
ATOM 2389 N N . LEU A 1 298 ? 16.635 2.063 3.430 1.00 69.00 298 L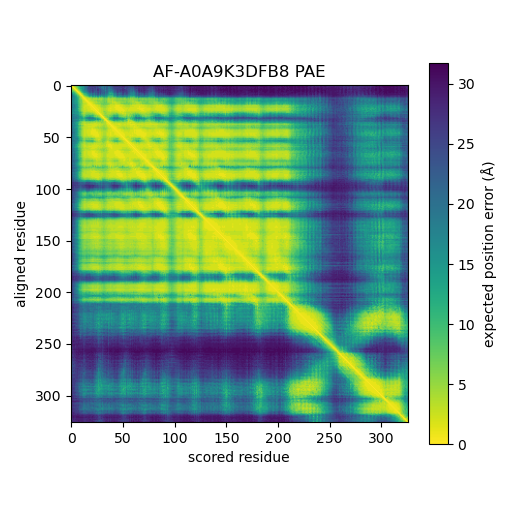EU A N 1
ATOM 2390 C CA . LEU A 1 298 ? 16.672 0.941 4.372 1.00 69.00 298 LEU A CA 1
ATOM 2391 C C . LEU A 1 298 ? 17.823 1.062 5.373 1.00 69.00 298 LEU A C 1
ATOM 2393 O O . LEU A 1 298 ? 17.602 0.888 6.563 1.00 69.00 298 LEU A O 1
ATOM 2397 N N . LEU A 1 299 ? 19.030 1.424 4.926 1.00 70.69 299 LEU A N 1
ATOM 2398 C CA . LEU A 1 299 ? 20.197 1.579 5.806 1.00 70.69 299 LEU A CA 1
ATOM 2399 C C . LEU A 1 299 ? 19.992 2.660 6.876 1.00 70.69 299 LEU A C 1
ATOM 2401 O O . LEU A 1 299 ? 20.395 2.474 8.020 1.00 70.69 299 LEU A O 1
ATOM 2405 N N . LYS A 1 300 ? 19.309 3.764 6.538 1.00 68.00 300 LYS A N 1
ATOM 2406 C CA . LYS A 1 300 ? 18.931 4.807 7.511 1.00 68.00 300 LYS A CA 1
ATOM 2407 C C . LYS A 1 300 ? 17.982 4.299 8.602 1.00 68.00 300 LYS A C 1
ATOM 2409 O O . LYS A 1 300 ? 17.872 4.932 9.643 1.00 68.00 300 LYS A O 1
ATOM 2414 N N . LYS A 1 301 ? 17.311 3.173 8.364 1.00 64.62 301 LYS A N 1
ATOM 2415 C CA . LYS A 1 301 ? 16.320 2.550 9.244 1.00 64.62 301 LYS A CA 1
ATOM 2416 C C . LYS A 1 301 ? 16.873 1.296 9.924 1.00 64.62 301 LYS A C 1
ATOM 2418 O O . LYS A 1 301 ? 16.104 0.386 10.211 1.00 64.62 301 LYS A O 1
ATOM 2423 N N . LEU A 1 302 ? 18.183 1.200 10.151 1.00 70.12 302 LEU A N 1
ATOM 2424 C CA . LEU A 1 302 ? 18.785 0.067 10.856 1.00 70.12 302 LEU A CA 1
ATOM 2425 C C . LEU A 1 302 ? 19.478 0.510 12.151 1.00 70.12 302 LEU A C 1
ATOM 2427 O O . LEU A 1 302 ? 20.134 1.554 12.156 1.00 70.12 302 LEU A O 1
ATOM 2431 N N . PRO A 1 303 ? 19.414 -0.301 13.227 1.00 64.81 303 PRO A N 1
ATOM 2432 C CA . PRO A 1 303 ? 20.207 -0.068 14.431 1.00 64.81 303 PRO A CA 1
ATOM 2433 C C . PRO A 1 303 ? 21.708 -0.059 14.102 1.00 64.81 303 PRO A C 1
ATOM 2435 O O . PRO A 1 303 ? 22.162 -0.809 13.231 1.00 64.81 303 PRO A O 1
ATOM 2438 N N . GLY A 1 304 ? 22.494 0.750 14.822 1.00 64.56 304 GLY A N 1
ATOM 2439 C CA . GLY A 1 304 ? 23.892 1.066 14.479 1.00 64.56 304 GLY A CA 1
ATOM 2440 C C . GLY A 1 304 ? 24.796 -0.143 14.190 1.00 64.56 304 GLY A C 1
ATOM 2441 O O . GLY A 1 304 ? 25.558 -0.123 13.223 1.00 64.56 304 GLY A O 1
ATOM 2442 N N . SER A 1 305 ? 24.665 -1.237 14.947 1.00 63.00 305 SER A N 1
ATOM 2443 C CA . SER A 1 305 ? 25.474 -2.454 14.762 1.00 63.00 305 SER A CA 1
ATOM 2444 C C . SER A 1 305 ? 25.158 -3.223 13.467 1.00 63.00 305 SER A C 1
ATOM 2446 O O . SER A 1 305 ? 26.061 -3.770 12.829 1.00 63.00 305 SER A O 1
ATOM 2448 N N . HIS A 1 306 ? 23.891 -3.243 13.041 1.00 63.59 306 HIS A N 1
ATOM 2449 C CA . HIS A 1 306 ? 23.454 -3.871 11.788 1.00 63.59 306 HIS A CA 1
ATOM 2450 C C . HIS A 1 306 ? 23.708 -2.960 10.585 1.00 63.59 306 HIS A C 1
ATOM 2452 O O . HIS A 1 306 ? 24.076 -3.443 9.509 1.00 63.59 306 HIS A O 1
ATOM 2458 N N . ASN A 1 307 ? 23.567 -1.647 10.789 1.00 71.44 307 ASN A N 1
ATOM 2459 C CA . ASN A 1 307 ? 23.844 -0.631 9.786 1.00 71.44 307 ASN A CA 1
ATOM 2460 C C . ASN A 1 307 ? 25.318 -0.668 9.357 1.00 71.44 307 ASN A C 1
ATOM 2462 O O . ASN A 1 307 ? 25.590 -0.812 8.172 1.00 71.44 307 ASN A O 1
ATOM 2466 N N . ALA A 1 308 ? 26.271 -0.686 10.298 1.00 70.69 308 ALA A N 1
ATOM 2467 C CA . ALA A 1 308 ? 27.704 -0.647 9.981 1.00 70.69 308 ALA A CA 1
ATOM 2468 C C . ALA A 1 308 ? 28.154 -1.761 9.011 1.00 70.69 308 ALA A C 1
ATOM 2470 O O . ALA A 1 308 ? 28.840 -1.499 8.021 1.00 70.69 308 ALA A O 1
ATOM 2471 N N . LYS A 1 309 ? 27.715 -3.010 9.236 1.00 77.31 309 LYS A N 1
ATOM 2472 C CA . LYS A 1 309 ? 28.057 -4.152 8.365 1.00 77.31 309 LYS A CA 1
ATOM 2473 C C . LYS A 1 309 ? 27.429 -4.036 6.974 1.00 77.31 309 LYS A C 1
ATOM 2475 O O . LYS A 1 309 ? 28.075 -4.362 5.977 1.00 77.31 309 LYS A O 1
ATOM 2480 N N . LEU A 1 310 ? 26.171 -3.603 6.889 1.00 77.50 310 LEU A N 1
ATOM 2481 C CA . LEU A 1 310 ? 25.478 -3.453 5.608 1.00 77.50 310 LEU A CA 1
ATOM 2482 C C . LEU A 1 310 ? 25.950 -2.219 4.837 1.00 77.50 310 LEU A C 1
ATOM 2484 O O . LEU A 1 310 ? 26.096 -2.288 3.622 1.00 77.50 310 LEU A O 1
ATOM 2488 N N . GLN A 1 311 ? 26.270 -1.130 5.525 1.00 73.00 311 GLN A N 1
ATOM 2489 C CA . GLN A 1 311 ? 26.840 0.079 4.947 1.00 73.00 311 GLN A CA 1
ATOM 2490 C C . GLN A 1 311 ? 28.250 -0.168 4.402 1.00 73.00 311 GLN A C 1
ATOM 2492 O O . GLN A 1 311 ? 28.568 0.314 3.315 1.00 73.00 311 GLN A O 1
ATOM 2497 N N . ALA A 1 312 ? 29.068 -0.977 5.086 1.00 73.75 312 ALA A N 1
ATOM 2498 C CA . ALA A 1 312 ? 30.358 -1.426 4.564 1.00 73.75 312 ALA A CA 1
ATOM 2499 C C . ALA A 1 312 ? 30.190 -2.246 3.273 1.00 73.75 312 ALA A C 1
ATOM 2501 O O . ALA A 1 312 ? 30.869 -1.975 2.282 1.00 73.75 312 ALA A O 1
ATOM 2502 N N . ARG A 1 313 ? 29.233 -3.187 3.241 1.00 76.50 313 ARG A N 1
ATOM 2503 C CA . ARG A 1 313 ? 28.907 -3.962 2.027 1.00 76.50 313 ARG A CA 1
ATOM 2504 C C . ARG A 1 313 ? 28.408 -3.075 0.892 1.00 76.50 313 ARG A C 1
ATOM 2506 O O . ARG A 1 313 ? 28.904 -3.186 -0.221 1.00 76.50 313 ARG A O 1
ATOM 2513 N N . PHE A 1 314 ? 27.479 -2.168 1.179 1.00 73.69 314 PHE A N 1
ATOM 2514 C CA . PHE A 1 314 ? 26.962 -1.212 0.206 1.00 73.69 314 PHE A CA 1
ATOM 2515 C C . PHE A 1 314 ? 28.067 -0.324 -0.371 1.00 73.69 314 PHE A C 1
ATOM 2517 O O . PHE A 1 314 ? 28.166 -0.156 -1.580 1.00 73.69 314 PHE A O 1
ATOM 2524 N N . SER A 1 315 ? 28.950 0.191 0.484 1.00 70.25 315 SER A N 1
ATOM 2525 C CA . SER A 1 315 ? 30.100 0.990 0.048 1.00 70.25 315 SER A CA 1
ATOM 2526 C C . SER A 1 315 ? 31.069 0.161 -0.799 1.00 70.25 315 SER A C 1
ATOM 2528 O O . SER A 1 315 ? 31.619 0.663 -1.775 1.00 70.25 315 SER A O 1
ATOM 2530 N N . GLY A 1 316 ? 31.242 -1.122 -0.465 1.00 69.19 316 GLY A N 1
ATOM 2531 C CA . GLY A 1 316 ? 32.009 -2.082 -1.256 1.00 69.19 316 GLY A CA 1
ATOM 2532 C C . GLY A 1 316 ? 31.410 -2.372 -2.635 1.00 69.19 316 GLY A C 1
ATOM 2533 O O . GLY A 1 316 ? 32.173 -2.570 -3.570 1.00 69.19 316 GLY A O 1
ATOM 2534 N N . LEU A 1 317 ? 30.081 -2.329 -2.799 1.00 68.81 317 LEU A N 1
ATOM 2535 C CA . LEU A 1 317 ? 29.428 -2.434 -4.117 1.00 68.81 317 LEU A CA 1
ATOM 2536 C C . LEU A 1 317 ? 29.720 -1.212 -5.004 1.00 68.81 317 LEU A C 1
ATOM 2538 O O . LEU A 1 317 ? 29.819 -1.335 -6.222 1.00 68.81 317 LEU A O 1
ATOM 2542 N N . LEU A 1 318 ? 29.872 -0.033 -4.393 1.00 64.38 318 LEU A N 1
ATOM 2543 C CA . LEU A 1 318 ? 30.093 1.232 -5.101 1.00 64.38 318 LEU A CA 1
ATOM 2544 C C . LEU A 1 318 ? 31.572 1.480 -5.451 1.00 64.38 318 LEU A C 1
ATOM 2546 O O . LEU A 1 318 ? 31.869 2.062 -6.493 1.00 64.38 318 LEU A O 1
ATOM 2550 N N . ARG A 1 319 ? 32.514 1.028 -4.612 1.00 53.19 319 ARG A N 1
ATOM 2551 C CA . ARG A 1 319 ? 33.956 1.318 -4.767 1.00 53.19 319 ARG A CA 1
ATOM 2552 C C . ARG A 1 319 ? 34.605 0.834 -6.073 1.00 53.19 319 ARG A C 1
ATOM 2554 O O . ARG A 1 319 ? 35.444 1.573 -6.571 1.00 53.19 319 ARG A O 1
ATOM 2561 N N . PRO A 1 320 ? 34.267 -0.329 -6.661 1.00 51.25 320 PRO A N 1
ATOM 2562 C CA . PRO A 1 320 ? 34.941 -0.774 -7.879 1.00 51.25 320 PRO A CA 1
ATOM 2563 C C . PRO A 1 320 ? 34.262 -0.307 -9.176 1.00 51.25 320 PRO A C 1
ATOM 2565 O O . PRO A 1 320 ? 34.761 -0.639 -10.246 1.00 51.25 320 PRO A O 1
ATOM 2568 N N . ARG A 1 321 ? 33.092 0.359 -9.126 1.00 50.66 321 ARG A N 1
ATOM 2569 C CA . ARG A 1 321 ? 32.193 0.447 -10.303 1.00 50.66 321 ARG A CA 1
ATOM 2570 C C . ARG A 1 321 ? 31.556 1.813 -10.582 1.00 50.66 321 ARG A C 1
ATOM 2572 O O . ARG A 1 321 ? 30.884 1.954 -11.596 1.00 50.66 321 ARG A O 1
ATOM 2579 N N . VAL A 1 322 ? 31.764 2.819 -9.728 1.00 44.38 322 VAL A N 1
ATOM 2580 C CA . VAL A 1 322 ? 31.119 4.147 -9.861 1.00 44.38 322 VAL A CA 1
ATOM 2581 C C . VAL A 1 322 ? 31.994 5.186 -10.579 1.00 44.38 322 VAL A C 1
ATOM 2583 O O . VAL A 1 322 ? 31.494 6.245 -10.935 1.00 44.38 322 VAL A O 1
ATOM 2586 N N . SER A 1 323 ? 33.252 4.878 -10.919 1.00 39.59 323 SER A N 1
ATOM 2587 C CA . SER A 1 323 ? 34.105 5.785 -11.714 1.00 39.59 323 SER A CA 1
ATOM 2588 C C . SER A 1 323 ? 33.607 6.033 -13.149 1.00 39.59 323 SER A C 1
ATOM 2590 O O . SER A 1 323 ? 34.204 6.827 -13.860 1.00 39.59 323 SER A O 1
ATOM 2592 N N . TRP A 1 324 ? 32.538 5.354 -13.576 1.00 40.56 324 TRP A N 1
ATOM 2593 C CA . TRP A 1 324 ? 31.945 5.457 -14.915 1.00 40.56 324 TRP A CA 1
ATOM 2594 C C . TRP A 1 324 ? 30.496 5.983 -14.898 1.00 40.56 324 TRP A C 1
ATOM 2596 O O . TRP A 1 324 ? 29.833 5.965 -15.931 1.00 40.56 324 TRP A O 1
ATOM 2606 N N . ILE A 1 325 ? 29.971 6.379 -13.727 1.00 42.00 325 ILE A N 1
ATOM 2607 C CA . ILE A 1 325 ? 28.565 6.803 -13.540 1.00 42.00 325 ILE A CA 1
ATOM 2608 C C . ILE A 1 325 ? 28.437 8.315 -13.242 1.00 42.00 325 ILE A C 1
ATOM 2610 O O . ILE A 1 325 ? 27.318 8.825 -13.228 1.00 42.00 325 ILE A O 1
ATOM 2614 N N . ILE A 1 326 ? 29.540 9.043 -13.027 1.00 33.62 326 ILE A N 1
ATOM 2615 C CA . ILE A 1 326 ? 29.533 10.503 -12.804 1.00 33.62 326 ILE A CA 1
ATOM 2616 C C . ILE A 1 326 ? 30.195 11.203 -13.981 1.00 33.62 326 ILE A C 1
ATOM 2618 O O . ILE A 1 326 ? 31.307 10.759 -14.345 1.00 33.62 326 ILE A O 1
#

Foldseek 3Di:
DDDDDDDDPACFPCQVPLQAAEDEDEPDDDPDPAQEGEDHHARHAEYHAYQDDARYAYEYAHQNHAYYHYYQYFRYEDQHDQNHAEEEHAHADDDPDDDDDRHDYHYNDQNQNHAYYEHHYHDPDPDPCPLVNLVVVQLSNLNYQEYEYEPNNLVSCQVVLVNQQPPAASHLNYAEYEYEHLALVDDDDDRDPSSVRNNPVNPVNHHYHYDHLVNVLVVLLVVLVVLLVVLLVLLVVVVVVVVVVVVVVVPPPDDDDDDVVVVVVVVVVVVVVVVVCVVVVVSSLSVSVVSLVSSVSSLNRHDPVSSVVSVVSVVVSCVPGCVPVD

Organism: Helianthus annuus (NCBI:txid4232)

Radius of gyration: 24.11 Å; Cα contacts (8 Å, |Δi|>4): 499; chains: 1; bounding box: 57×35×74 Å

Sequence (326 aa):
MMPILTNDKCAGFFSAYANLKDLTIKNCRMVGGLDGFNICHAGLTSLTLEDGPEDVNVNVDTPQLKNLNIKQWRRIHLISTPNLSSLHYKYLSYNYYEDEDDDLLQLSTDLLHLEKANICINYKFEKNGAAHKIVCLLQQLHSVKSLTLNLELVKHLSSHVELISHQPSPFANLKSLKIYPVCVTQPKVTMSNEVKNYLLDSSPDVILTMVSYEIEAVMNVASARNLMRELQVLLDQWKECCETNTVHVKQDKAPMKSRFHERMTRIESYWKDLNEPFQKGSKNTRRIISMLREIKGLLKKLPGSHNAKLQARFSGLLRPRVSWII

Solvent-accessible surface area (backbone atoms only — not comparable to full-atom values): 18061 Å² total; per-residue (Å²): 141,78,86,84,80,89,85,64,102,67,69,19,88,59,49,83,46,77,82,45,37,73,47,76,52,63,69,55,77,89,80,85,87,63,64,52,52,56,50,28,34,77,52,24,31,32,42,35,43,32,45,46,50,80,78,36,34,35,39,35,42,20,59,48,21,30,37,40,38,38,30,49,58,40,40,37,36,38,56,37,43,54,48,26,30,34,42,36,42,37,41,70,62,82,77,88,77,87,77,76,84,85,46,62,80,40,73,73,50,74,34,74,47,20,37,32,37,36,45,36,54,42,75,85,64,95,55,90,60,54,62,57,55,50,52,56,52,53,52,54,47,28,45,21,30,34,42,33,40,26,42,61,44,54,53,51,43,53,74,45,41,85,81,39,65,85,46,77,31,43,27,61,53,31,50,31,40,37,34,35,56,84,54,55,79,58,76,93,80,80,81,40,70,50,51,50,40,30,65,33,66,50,20,86,82,38,47,76,43,78,51,52,52,67,64,44,33,54,52,40,54,53,50,40,53,50,52,51,51,52,50,50,53,52,53,51,54,48,50,53,53,54,54,56,55,57,54,61,70,68,71,74,83,68,92,88,83,94,5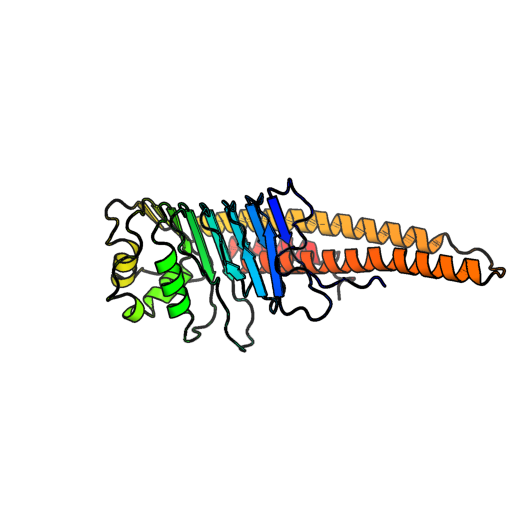5,73,68,65,48,52,56,50,48,53,50,49,52,53,64,50,47,51,58,51,52,51,46,54,53,48,52,53,51,51,50,50,52,53,50,51,42,53,55,38,48,71,28,38,62,69,81,63,24,53,61,51,50,52,50,54,51,57,65,46,70,85,63,48,90,78,76,116

pLDDT: mean 73.81, std 17.63, range [21.75, 97.75]